Protein AF-A0A897N2K7-F1 (afdb_monomer)

Nearest PDB structures (foldseek):
  6p7x-assembly1_B  TM=1.777E-01  e=9.365E+00  Kluyveromyces lactis

Secondary structure (DSSP, 8-state):
---EEE-SSHHHHHHHHHHTGGGB-TT--TTSSEEEB-TT--HHHHHHHHHHHHHHHHHHHH----PPPPHHHHHHS-TTSTT--HHHHHHHHHHHHHHT-TTGGGG--TTS-TTHHHHHHHHHHHHHHHHHHHHHHHHHHHHHHHHHHHHHHHHHHHHHHHHTT-HHHHHHHHHHH---HHHHHHHHHTTTT--HHHHHHHHHHHHHHHHHHHHHHHHHHHHHHHHHHHTPPPPP---S-S-PPPGGGS---TT-

Solvent-accessible surface area (backbone atoms only — not comparable to full-atom values): 14636 Å² total; per-residu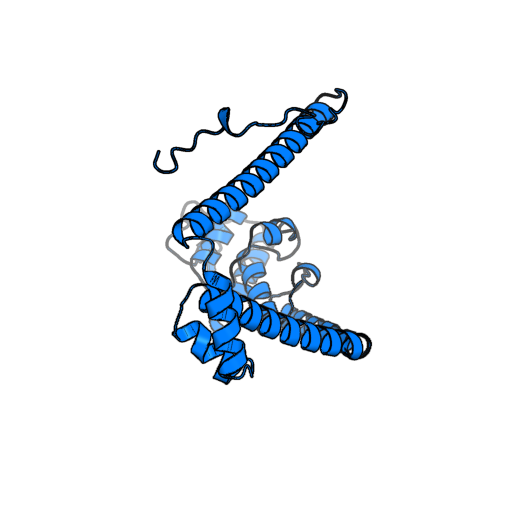e (Å²): 122,63,49,72,41,65,31,52,37,52,68,59,25,51,51,50,46,68,74,44,55,93,42,48,27,93,83,45,51,84,90,43,28,45,45,35,30,35,75,82,52,57,65,73,56,53,58,48,49,48,50,54,17,49,52,40,38,48,52,76,74,76,58,77,70,72,34,87,78,52,71,71,59,56,73,73,50,65,58,92,38,82,63,35,41,72,70,53,52,17,45,42,47,28,49,17,58,76,48,66,35,86,71,45,79,82,72,66,56,40,83,54,53,65,72,60,44,47,60,50,31,51,46,50,26,48,47,59,55,54,57,32,71,84,40,37,74,60,48,53,51,46,48,51,46,48,50,51,48,51,52,47,47,52,42,54,49,26,49,55,42,18,23,72,69,36,66,68,29,45,50,44,33,40,78,75,58,69,45,51,74,69,59,52,52,49,42,42,64,74,36,82,83,68,64,67,74,60,54,52,53,52,52,52,54,51,53,51,51,53,53,53,50,51,54,51,52,52,52,53,51,53,53,38,51,50,24,58,76,74,73,47,78,73,74,83,81,72,71,83,62,97,73,76,82,52,81,91,74,55,83,80,72,92,83,122

pLDDT: mean 72.68, std 13.87, range [39.12, 95.5]

Radius of gyration: 29.77 Å; Cα contacts (8 Å, |Δi|>4): 225; chains: 1; bounding box: 56×60×78 Å

Structure (mmCIF, N/CA/C/O backbone):
data_AF-A0A897N2K7-F1
#
_entry.id   AF-A0A897N2K7-F1
#
loop_
_atom_site.group_PDB
_atom_site.id
_atom_site.type_symbol
_atom_site.label_atom_id
_atom_site.label_alt_id
_atom_site.label_comp_id
_atom_site.label_asym_id
_atom_site.label_entity_id
_atom_site.label_seq_id
_atom_site.pdbx_PDB_ins_code
_atom_site.Cartn_x
_atom_site.Cartn_y
_atom_site.Cartn_z
_atom_site.occupancy
_atom_site.B_iso_or_equiv
_atom_site.auth_seq_id
_atom_site.auth_comp_id
_atom_site.auth_asym_id
_atom_site.auth_atom_id
_atom_site.pdbx_PDB_model_num
ATOM 1 N N . MET A 1 1 ? -14.909 3.179 43.154 1.00 67.06 1 MET A N 1
ATOM 2 C CA . MET A 1 1 ? -14.040 2.063 42.737 1.00 67.06 1 MET A CA 1
ATOM 3 C C . MET A 1 1 ? -13.734 2.323 41.280 1.00 67.06 1 MET A C 1
ATOM 5 O O . MET A 1 1 ? -14.689 2.455 40.524 1.00 67.06 1 MET A O 1
ATOM 9 N N . SER A 1 2 ? -12.465 2.474 40.910 1.00 85.31 2 SER A N 1
ATOM 10 C CA . SER A 1 2 ? -12.084 2.772 39.527 1.00 85.31 2 SER A CA 1
ATOM 11 C C . SER A 1 2 ? -12.479 1.618 38.598 1.00 85.31 2 SER A C 1
ATOM 13 O O . SER A 1 2 ? -12.136 0.472 38.906 1.00 85.31 2 SER A O 1
ATOM 15 N N . PRO A 1 3 ? -13.213 1.876 37.504 1.00 90.19 3 PRO A N 1
ATOM 16 C CA . PRO A 1 3 ? -13.561 0.840 36.544 1.00 90.19 3 PRO A CA 1
ATOM 17 C C . PRO A 1 3 ? -12.317 0.355 35.790 1.00 90.19 3 PRO A C 1
ATOM 19 O O . PRO A 1 3 ? -11.399 1.122 35.493 1.00 90.19 3 PRO A O 1
ATOM 22 N N . THR A 1 4 ? -12.286 -0.941 35.490 1.00 92.19 4 THR A N 1
ATOM 23 C CA . THR A 1 4 ? -11.153 -1.609 34.839 1.00 92.19 4 THR A CA 1
ATOM 24 C C . THR A 1 4 ? -11.634 -2.502 33.714 1.00 92.19 4 THR A C 1
ATOM 26 O O . THR A 1 4 ? -12.595 -3.247 33.901 1.00 92.19 4 THR A O 1
ATOM 29 N N . VAL A 1 5 ? -10.910 -2.503 32.599 1.00 93.19 5 VAL A N 1
ATOM 30 C CA . VAL A 1 5 ? -11.236 -3.298 31.413 1.00 93.19 5 VAL A CA 1
ATOM 31 C C . VAL A 1 5 ? -10.008 -4.097 30.974 1.00 93.19 5 VAL A C 1
ATOM 33 O O . VAL A 1 5 ? -8.929 -3.537 30.799 1.00 93.19 5 VAL A O 1
ATOM 36 N N . GLU A 1 6 ? -10.145 -5.416 30.814 1.00 90.56 6 GLU A N 1
ATOM 37 C CA . GLU A 1 6 ? -9.042 -6.321 30.447 1.00 90.56 6 GLU A CA 1
ATOM 38 C C . GLU A 1 6 ? -9.066 -6.702 28.963 1.00 90.56 6 GLU A C 1
ATOM 40 O O . GLU A 1 6 ? -9.945 -7.445 28.530 1.00 90.56 6 GLU A O 1
ATOM 45 N N . PHE A 1 7 ? -8.047 -6.292 28.215 1.00 87.06 7 PHE A N 1
ATOM 46 C CA . PHE A 1 7 ? -7.899 -6.572 26.789 1.00 87.06 7 PHE A CA 1
ATOM 47 C C . PHE A 1 7 ? -7.202 -7.917 26.528 1.00 87.06 7 PHE A C 1
ATOM 49 O O . PHE A 1 7 ? -6.517 -8.487 27.388 1.00 87.06 7 PHE A O 1
ATOM 56 N N . GLY A 1 8 ? -7.365 -8.445 25.314 1.00 78.50 8 GLY A N 1
ATOM 57 C CA . GLY A 1 8 ? -6.773 -9.720 24.896 1.00 78.50 8 GLY A CA 1
ATOM 58 C C . GLY A 1 8 ? -5.260 -9.675 24.679 1.00 78.50 8 GLY A C 1
ATOM 59 O O . GLY A 1 8 ? -4.588 -10.704 24.806 1.00 78.50 8 GLY A O 1
ATOM 60 N N . SER A 1 9 ? -4.701 -8.490 24.428 1.00 78.50 9 SER A N 1
ATOM 61 C CA . SER A 1 9 ? -3.265 -8.262 24.257 1.00 78.50 9 SER A CA 1
ATOM 62 C C . SER A 1 9 ? -2.812 -6.962 24.928 1.00 78.50 9 SER A C 1
ATOM 64 O O . SER A 1 9 ? -3.618 -6.091 25.258 1.00 78.50 9 SER A O 1
ATOM 66 N N . LYS A 1 10 ? -1.498 -6.841 25.154 1.00 84.38 10 LYS A N 1
ATOM 67 C CA . LYS A 1 10 ? -0.890 -5.612 25.677 1.00 84.38 10 LYS A CA 1
ATOM 68 C C . LYS A 1 10 ? -1.022 -4.463 24.672 1.00 84.38 10 LYS A C 1
ATOM 70 O O . LYS A 1 10 ? -1.366 -3.363 25.077 1.00 84.38 10 LYS A O 1
ATOM 75 N N . ASP A 1 11 ? -0.811 -4.743 23.391 1.00 75.81 11 ASP A N 1
ATOM 76 C CA . ASP A 1 11 ? -0.878 -3.737 22.329 1.00 75.81 11 ASP A CA 1
ATOM 77 C C . ASP A 1 11 ? -2.295 -3.164 22.185 1.00 75.81 11 ASP A C 1
ATOM 79 O O . ASP A 1 11 ? -2.454 -1.960 22.019 1.00 75.81 11 ASP A O 1
ATOM 83 N N . ALA A 1 12 ? -3.332 -3.997 22.340 1.00 72.44 12 ALA A N 1
ATOM 84 C CA . ALA A 1 12 ? -4.721 -3.535 22.364 1.00 72.44 12 ALA A CA 1
ATOM 85 C C . ALA A 1 12 ? -5.007 -2.634 23.578 1.00 72.44 12 ALA A C 1
ATOM 87 O O . ALA A 1 12 ? -5.652 -1.598 23.443 1.00 72.44 12 ALA A O 1
ATOM 88 N N . ALA A 1 13 ? -4.473 -2.983 24.753 1.00 84.12 13 ALA A N 1
ATOM 89 C CA . ALA A 1 13 ? -4.573 -2.126 25.933 1.00 84.12 13 ALA A CA 1
ATOM 90 C C . ALA A 1 13 ? -3.820 -0.796 25.751 1.00 84.12 13 ALA A C 1
ATOM 92 O O . ALA A 1 13 ? -4.298 0.246 26.189 1.00 84.12 13 ALA A O 1
ATOM 93 N N . ASP A 1 14 ? -2.653 -0.809 25.103 1.00 83.56 14 ASP A N 1
ATOM 94 C CA . ASP A 1 14 ? -1.879 0.404 24.828 1.00 83.56 14 ASP A CA 1
ATOM 95 C C . ASP A 1 14 ? -2.573 1.304 23.787 1.00 83.56 14 ASP A C 1
ATOM 97 O O . ASP A 1 14 ? -2.626 2.515 23.990 1.00 83.56 14 ASP A O 1
ATOM 101 N N . ALA A 1 15 ? -3.217 0.734 22.764 1.00 78.88 15 ALA A N 1
ATOM 102 C CA . ALA A 1 15 ? -4.055 1.483 21.824 1.00 78.88 15 ALA A CA 1
ATOM 103 C C . ALA A 1 15 ? -5.265 2.139 22.518 1.00 78.88 15 ALA A C 1
ATOM 105 O O . ALA A 1 15 ? -5.544 3.318 22.298 1.00 78.88 15 ALA A O 1
ATOM 106 N N . ALA A 1 16 ? -5.938 1.417 23.421 1.00 82.69 16 ALA A N 1
ATOM 107 C CA . ALA A 1 16 ? -7.034 1.975 24.213 1.00 82.69 16 ALA A CA 1
ATOM 108 C C . ALA A 1 16 ? -6.565 3.130 25.121 1.00 82.69 16 ALA A C 1
ATOM 110 O O . ALA A 1 16 ? -7.280 4.114 25.299 1.00 82.69 16 ALA A O 1
ATOM 111 N N . ARG A 1 17 ? -5.341 3.062 25.662 1.00 89.00 17 ARG A N 1
ATOM 112 C CA . ARG A 1 17 ? -4.749 4.170 26.435 1.00 89.00 17 ARG A CA 1
ATOM 113 C C . ARG A 1 17 ? -4.467 5.402 25.586 1.00 89.00 17 ARG A C 1
ATOM 115 O O . ARG A 1 17 ? -4.629 6.517 26.071 1.00 89.00 17 ARG A O 1
ATOM 122 N N . GLU A 1 18 ? -4.018 5.213 24.350 1.00 87.69 18 GLU A N 1
ATOM 123 C CA . GLU A 1 18 ? -3.800 6.319 23.414 1.00 87.69 18 GLU A CA 1
ATOM 124 C C . GLU A 1 18 ? -5.123 6.988 23.032 1.00 87.69 18 GLU A C 1
ATOM 126 O O . GLU A 1 18 ? -5.209 8.214 23.004 1.00 87.69 18 GLU A O 1
ATOM 131 N N . GLN A 1 19 ? -6.166 6.187 22.818 1.00 84.75 19 GLN A N 1
ATOM 132 C CA . GLN A 1 19 ? -7.495 6.661 22.444 1.00 84.75 19 GLN A CA 1
ATOM 133 C C . GLN A 1 19 ? -8.216 7.390 23.586 1.00 84.75 19 GLN A C 1
ATOM 135 O O . GLN A 1 19 ? -8.798 8.451 23.372 1.00 84.75 19 GLN A O 1
ATOM 140 N N . TRP A 1 20 ? -8.171 6.838 24.800 1.00 87.50 20 TRP A N 1
ATOM 141 C CA . TRP A 1 20 ? -8.936 7.321 25.955 1.00 87.50 20 TRP A CA 1
ATOM 142 C C . TRP A 1 20 ? -8.071 8.039 26.993 1.00 87.50 20 TRP A C 1
ATOM 144 O O . TRP A 1 20 ? -8.428 8.082 28.170 1.00 87.50 20 TRP A O 1
ATOM 154 N N . GLY A 1 21 ? -6.935 8.607 26.576 1.00 85.31 21 GLY A N 1
ATOM 155 C CA . GLY A 1 21 ? -5.910 9.158 27.470 1.00 85.31 21 GLY A CA 1
ATOM 156 C C . GLY A 1 21 ? -6.419 10.159 28.515 1.00 85.31 21 GLY A C 1
ATOM 157 O O . GLY A 1 21 ? -5.893 10.209 29.624 1.00 85.31 21 GLY A O 1
ATOM 158 N N . GLU A 1 22 ? -7.472 10.918 28.200 1.00 87.75 22 GLU A N 1
ATOM 159 C CA . GLU A 1 22 ? -8.105 11.890 29.106 1.00 87.75 22 GLU A CA 1
ATOM 160 C C . GLU A 1 22 ? -8.964 11.263 30.221 1.00 87.75 22 GLU A C 1
ATOM 162 O O . GLU A 1 22 ? -9.305 11.933 31.194 1.00 87.75 22 GLU A O 1
ATOM 167 N N . HIS A 1 23 ? -9.295 9.978 30.098 1.00 90.38 23 HIS A N 1
ATOM 168 C CA . HIS A 1 23 ? -10.146 9.229 31.024 1.00 90.38 23 HIS A CA 1
ATOM 169 C C . HIS A 1 23 ? -9.380 8.149 31.804 1.00 90.38 23 HIS A C 1
ATOM 171 O O . HIS A 1 23 ? -9.989 7.351 32.519 1.00 90.38 23 HIS A O 1
ATOM 177 N N . LEU A 1 24 ? -8.051 8.104 31.682 1.00 91.69 24 LEU A N 1
ATOM 178 C CA . LEU A 1 24 ? -7.217 7.131 32.382 1.00 91.69 24 LEU A CA 1
ATOM 179 C C . LEU A 1 24 ? -7.025 7.498 33.851 1.00 91.69 24 LEU A C 1
ATOM 181 O O . LEU A 1 24 ? -6.788 8.653 34.208 1.00 91.69 24 LEU A O 1
ATOM 185 N N . CYS A 1 25 ? -7.073 6.485 34.711 1.00 93.19 25 CYS A N 1
ATOM 186 C CA . CYS A 1 25 ? -6.716 6.647 36.109 1.00 93.19 25 CYS A CA 1
ATOM 187 C C . CYS A 1 25 ? -5.219 7.003 36.227 1.00 93.19 25 CYS A C 1
ATOM 189 O O . CYS A 1 25 ? -4.400 6.376 35.553 1.00 93.19 25 CYS A O 1
ATOM 191 N N . PRO A 1 26 ? -4.820 7.939 37.109 1.00 90.31 26 PRO A N 1
ATOM 192 C CA . PRO A 1 26 ? -3.404 8.230 37.362 1.00 90.31 26 PRO A CA 1
ATOM 193 C C . PRO A 1 26 ? -2.587 7.012 37.817 1.00 90.31 26 PRO A C 1
ATOM 195 O O . PRO A 1 26 ? -1.379 6.970 37.599 1.00 90.31 26 PRO A O 1
ATOM 198 N N . ASP A 1 27 ? -3.257 6.034 38.430 1.00 90.06 27 ASP A N 1
ATOM 199 C CA . ASP A 1 27 ? -2.665 4.784 38.908 1.00 90.06 27 ASP A CA 1
ATOM 200 C C . ASP A 1 27 ? -2.738 3.645 37.865 1.00 90.06 27 ASP A C 1
ATOM 202 O O . ASP A 1 27 ? -2.464 2.491 38.199 1.00 90.06 27 ASP A O 1
ATOM 206 N N . ASP A 1 28 ? -3.113 3.927 36.609 1.00 92.50 28 ASP A N 1
ATOM 207 C CA . ASP A 1 28 ? -3.131 2.920 35.543 1.00 92.50 28 ASP A CA 1
ATOM 208 C C . ASP A 1 28 ? -1.721 2.375 35.250 1.00 92.50 28 ASP A C 1
ATOM 210 O O . ASP A 1 28 ? -0.793 3.105 34.885 1.00 92.50 28 ASP A O 1
ATOM 214 N N . ASP A 1 29 ? -1.555 1.056 35.375 1.00 91.94 29 ASP A N 1
ATOM 215 C CA . ASP A 1 29 ? -0.285 0.389 35.100 1.00 91.94 29 ASP A CA 1
ATOM 216 C C . ASP A 1 29 ? -0.187 -0.020 33.625 1.00 91.94 29 ASP A C 1
ATOM 218 O O . ASP A 1 29 ? -0.675 -1.076 33.204 1.00 91.94 29 ASP A O 1
ATOM 222 N N . ARG A 1 30 ? 0.562 0.776 32.850 1.00 90.69 30 ARG A N 1
ATOM 223 C CA . ARG A 1 30 ? 0.867 0.514 31.431 1.00 90.69 30 ARG A CA 1
ATOM 224 C C . ARG A 1 30 ? 1.532 -0.833 31.169 1.00 90.69 30 ARG A C 1
ATOM 226 O O . ARG A 1 30 ? 1.604 -1.270 30.023 1.00 90.69 30 ARG A O 1
ATOM 233 N N . ARG A 1 31 ? 2.072 -1.517 32.181 1.00 89.31 31 ARG A N 1
ATOM 234 C CA . ARG A 1 31 ? 2.658 -2.854 32.013 1.00 89.31 31 ARG A CA 1
ATOM 235 C C . ARG A 1 31 ? 1.596 -3.930 31.815 1.00 89.31 31 ARG A C 1
ATOM 237 O O . ARG A 1 31 ? 1.926 -4.972 31.250 1.00 89.31 31 ARG A O 1
ATOM 244 N N . LEU A 1 32 ? 0.365 -3.687 32.254 1.00 91.12 32 LEU A N 1
ATOM 245 C CA . LEU A 1 32 ? -0.737 -4.638 32.204 1.00 91.12 32 LEU A CA 1
ATOM 246 C C . LEU A 1 32 ? -1.561 -4.482 30.921 1.00 91.12 32 LEU A C 1
ATOM 248 O O . LEU A 1 32 ? -1.628 -3.414 30.311 1.00 91.12 32 LEU A O 1
ATOM 252 N N . LYS A 1 33 ? -2.244 -5.568 30.551 1.00 91.50 33 LYS A N 1
ATOM 253 C CA . LYS A 1 33 ? -3.294 -5.582 29.517 1.00 91.50 33 LYS A CA 1
ATOM 254 C C . LYS A 1 33 ? -4.659 -5.104 30.040 1.00 91.50 33 LYS A C 1
ATOM 256 O O . LYS A 1 33 ? -5.654 -5.161 29.329 1.00 91.50 33 LYS A O 1
ATOM 261 N N . THR A 1 34 ? -4.707 -4.678 31.298 1.00 93.81 34 THR A N 1
ATOM 262 C CA . THR A 1 34 ? -5.887 -4.102 31.938 1.00 93.81 34 THR A CA 1
ATOM 263 C C . THR A 1 34 ? -5.730 -2.594 31.953 1.00 93.81 34 THR A C 1
ATOM 265 O O . THR A 1 34 ? -4.705 -2.107 32.428 1.00 93.81 34 THR A O 1
ATOM 268 N N . VAL A 1 35 ? -6.726 -1.881 31.439 1.00 94.50 35 VAL A N 1
ATOM 269 C CA . VAL A 1 35 ? -6.798 -0.420 31.469 1.00 94.50 35 VAL A CA 1
ATOM 270 C C . VAL A 1 35 ? -7.704 -0.003 32.618 1.00 94.50 35 VAL A C 1
ATOM 272 O O . VAL A 1 35 ? -8.818 -0.512 32.757 1.00 94.50 35 VAL A O 1
ATOM 275 N N . THR A 1 36 ? -7.209 0.903 33.451 1.00 95.50 36 THR A N 1
ATOM 276 C CA . THR A 1 36 ? -7.915 1.469 34.601 1.00 95.50 36 THR A CA 1
ATOM 277 C C . THR A 1 36 ? -8.357 2.886 34.267 1.00 95.50 36 THR A C 1
ATOM 279 O O . THR A 1 36 ? -7.534 3.740 33.936 1.00 95.50 36 THR A O 1
ATOM 282 N N . PHE A 1 37 ? -9.652 3.155 34.382 1.00 93.81 37 PHE A N 1
ATOM 283 C CA . PHE A 1 37 ? -10.242 4.460 34.091 1.00 93.81 37 PHE A CA 1
ATOM 284 C C . PHE A 1 37 ? -10.503 5.253 35.377 1.00 93.81 37 PHE A C 1
ATOM 286 O O . PHE A 1 37 ? -10.532 4.695 36.477 1.00 93.81 37 PHE A O 1
ATOM 293 N N . VAL A 1 38 ? -10.673 6.569 35.253 1.00 94.62 38 VAL A N 1
ATOM 294 C CA . VAL A 1 38 ? -11.108 7.432 36.365 1.00 94.62 38 VAL A CA 1
ATOM 295 C C . VAL A 1 38 ? -12.508 7.046 36.856 1.00 94.62 38 VAL A C 1
ATOM 297 O O . VAL A 1 38 ? -13.298 6.466 36.117 1.00 94.62 38 VAL A O 1
ATOM 300 N N . GLU A 1 39 ? -12.833 7.348 38.115 1.00 89.06 39 GLU A N 1
ATOM 301 C CA . GLU A 1 39 ? -14.131 6.970 38.703 1.00 89.06 39 GLU A CA 1
ATOM 302 C C . GLU A 1 39 ? -15.332 7.686 38.061 1.00 89.06 39 GLU A C 1
ATOM 304 O O . GLU A 1 39 ? -16.446 7.175 38.126 1.00 89.06 39 GLU A O 1
ATOM 309 N N . ASP A 1 40 ? -15.115 8.853 37.456 1.00 89.50 40 ASP A N 1
ATOM 310 C CA . ASP A 1 40 ? -16.119 9.703 36.806 1.00 89.50 40 ASP A CA 1
ATOM 311 C C . ASP A 1 40 ? -16.148 9.552 35.277 1.00 89.50 40 ASP A C 1
ATOM 313 O O . ASP A 1 40 ? -16.735 10.377 34.569 1.00 89.50 40 ASP A O 1
ATOM 317 N N . VAL A 1 41 ? -15.527 8.493 34.756 1.00 90.56 41 VAL A N 1
ATOM 318 C CA . VAL A 1 41 ? -15.554 8.177 33.329 1.00 90.56 41 VAL A CA 1
ATOM 319 C C . VAL A 1 41 ? -17.005 7.976 32.855 1.00 90.56 41 VAL A C 1
ATOM 321 O O . VAL A 1 41 ? -17.782 7.289 33.520 1.00 90.56 41 VAL A O 1
ATOM 324 N N . PRO A 1 42 ? -17.412 8.557 31.712 1.00 89.31 42 PRO A N 1
ATOM 325 C CA . PRO A 1 42 ? -18.756 8.347 31.186 1.00 89.31 42 PRO A CA 1
ATOM 326 C C . PRO A 1 42 ? -19.018 6.873 30.842 1.00 89.31 42 PRO A C 1
ATOM 328 O O . PRO A 1 42 ? -18.196 6.256 30.166 1.00 89.31 42 PRO A O 1
ATOM 331 N N . ASP A 1 43 ? -20.201 6.349 31.182 1.00 81.12 43 ASP A N 1
ATOM 332 C CA . ASP A 1 43 ? -20.579 4.942 30.933 1.00 81.12 43 ASP A CA 1
ATOM 333 C C . ASP A 1 43 ? -20.355 4.514 29.473 1.00 81.12 43 ASP A C 1
ATOM 335 O O . ASP A 1 43 ? -19.808 3.451 29.206 1.00 81.12 43 ASP A O 1
ATOM 339 N N . ARG A 1 44 ? -20.656 5.401 28.513 1.00 73.25 44 ARG A N 1
ATOM 340 C CA . ARG A 1 44 ? -20.434 5.164 27.074 1.00 73.25 44 ARG A CA 1
ATOM 341 C C . ARG A 1 44 ? -18.977 4.845 26.703 1.00 73.25 44 ARG A C 1
ATOM 343 O O . ARG A 1 44 ? -18.741 4.226 25.671 1.00 73.25 44 ARG A O 1
ATOM 350 N N . VAL A 1 45 ? -18.010 5.342 27.478 1.00 83.44 45 VAL A N 1
ATOM 351 C CA . VAL A 1 45 ? -16.572 5.103 27.266 1.00 83.44 45 VAL A CA 1
ATOM 352 C C . VAL A 1 45 ? -16.210 3.724 27.804 1.00 83.44 45 VAL A C 1
ATOM 354 O O . VAL A 1 45 ? -15.503 2.983 27.130 1.00 83.44 45 VAL A O 1
ATOM 357 N N . ILE A 1 46 ? -16.757 3.345 28.962 1.00 86.69 46 ILE A N 1
ATOM 358 C CA . ILE A 1 46 ? -16.581 2.004 29.529 1.00 86.69 46 ILE A CA 1
ATOM 359 C C . ILE A 1 46 ? -17.223 0.945 28.642 1.00 86.69 46 ILE A C 1
ATOM 361 O O . ILE A 1 46 ? -16.544 0.000 28.264 1.00 86.69 46 ILE A O 1
ATOM 365 N N . GLU A 1 47 ? -18.473 1.136 28.222 1.00 76.62 47 GLU A N 1
ATOM 366 C CA . GLU A 1 47 ? -19.161 0.215 27.310 1.00 76.62 47 GLU A CA 1
ATOM 367 C C . GLU A 1 47 ? -18.382 0.032 25.998 1.00 76.62 47 GLU A C 1
ATOM 369 O O . GLU A 1 47 ? -18.274 -1.076 25.472 1.00 76.62 47 GLU A O 1
ATOM 374 N N . ARG A 1 48 ? -17.791 1.114 25.474 1.00 74.19 48 ARG A N 1
ATOM 375 C CA . ARG A 1 48 ? -16.956 1.063 24.269 1.00 74.19 48 ARG A CA 1
ATOM 376 C C . ARG A 1 48 ? -15.655 0.296 24.508 1.00 74.19 48 ARG A C 1
ATOM 378 O O . ARG A 1 48 ? -15.327 -0.577 23.711 1.00 74.19 48 ARG A O 1
ATOM 385 N N . ALA A 1 49 ? -14.954 0.585 25.601 1.00 77.44 49 ALA A N 1
ATOM 386 C CA . ALA A 1 49 ? -13.722 -0.105 25.964 1.00 77.44 49 ALA A CA 1
ATOM 387 C C . ALA A 1 49 ? -13.964 -1.599 26.243 1.00 77.44 49 ALA A C 1
ATOM 389 O O . ALA A 1 49 ? -13.150 -2.437 25.868 1.00 77.44 49 ALA A O 1
ATOM 390 N N . GLU A 1 50 ? -15.088 -1.960 26.868 1.00 78.19 50 GLU A N 1
ATOM 391 C CA . GLU A 1 50 ? -15.472 -3.353 27.119 1.00 78.19 50 GLU A CA 1
ATOM 392 C C . GLU A 1 50 ? -15.741 -4.127 25.826 1.00 78.19 50 GLU A C 1
ATOM 394 O O . GLU A 1 50 ? -15.331 -5.286 25.720 1.00 78.19 50 GLU A O 1
ATOM 399 N N . LEU A 1 51 ? -16.374 -3.486 24.838 1.00 69.00 51 LEU A N 1
ATOM 400 C CA . LEU A 1 51 ? -16.550 -4.047 23.497 1.00 69.00 51 LEU A CA 1
ATOM 401 C C . LEU A 1 51 ? -15.197 -4.275 22.808 1.00 69.00 51 LEU A C 1
ATOM 403 O O . LEU A 1 51 ? -14.935 -5.377 22.343 1.00 69.00 51 LEU A O 1
ATOM 407 N N . GLU A 1 52 ? -14.300 -3.286 22.816 1.00 71.44 52 GLU A N 1
ATOM 408 C CA . GLU A 1 52 ? -12.944 -3.414 22.249 1.00 71.44 52 GLU A CA 1
ATOM 409 C C . GLU A 1 52 ? -12.120 -4.507 22.957 1.00 71.44 52 GLU A C 1
ATOM 411 O O . GLU A 1 52 ? -11.349 -5.259 22.350 1.00 71.44 52 GLU A O 1
ATOM 416 N N . ALA A 1 53 ? -12.300 -4.640 24.268 1.00 76.75 53 ALA A N 1
ATOM 417 C CA . ALA A 1 53 ? -11.664 -5.677 25.058 1.00 76.75 53 ALA A CA 1
ATOM 418 C C . ALA A 1 53 ? -12.223 -7.073 24.761 1.00 76.75 53 ALA A C 1
ATOM 420 O O . ALA A 1 53 ? -11.463 -8.040 24.767 1.00 76.75 53 ALA A O 1
ATOM 421 N N . ALA A 1 54 ? -13.528 -7.206 24.510 1.00 66.44 54 ALA A N 1
ATOM 422 C CA . ALA A 1 54 ? -14.124 -8.448 24.023 1.00 66.44 54 ALA A CA 1
ATOM 423 C C . ALA A 1 54 ? -13.544 -8.825 22.653 1.00 66.44 54 ALA A C 1
ATOM 425 O O . ALA A 1 54 ? -12.944 -9.893 22.541 1.00 66.44 54 ALA A O 1
ATOM 426 N N . ASP A 1 55 ? -13.568 -7.895 21.698 1.00 61.34 55 ASP A N 1
ATOM 427 C CA . ASP A 1 55 ? -13.064 -8.106 20.338 1.00 61.34 55 ASP A CA 1
ATOM 428 C C . ASP A 1 55 ? -11.580 -8.543 20.355 1.00 61.34 55 ASP A C 1
ATOM 430 O O . ASP A 1 55 ? -11.210 -9.561 19.773 1.00 61.34 55 ASP A O 1
ATOM 434 N N . SER A 1 56 ? -10.722 -7.862 21.127 1.00 66.25 56 SER A N 1
ATOM 435 C CA . SER A 1 56 ? -9.295 -8.229 21.239 1.00 66.25 56 SER A CA 1
ATOM 436 C C . SER A 1 56 ? -9.035 -9.589 21.906 1.00 66.25 56 SER A C 1
ATOM 438 O O . SER A 1 56 ? -7.981 -10.200 21.696 1.00 66.25 56 SER A O 1
ATOM 440 N N . ARG A 1 57 ? -9.952 -10.077 22.752 1.00 65.12 57 ARG A N 1
ATOM 441 C CA . ARG A 1 57 ? -9.859 -11.419 23.352 1.00 65.12 57 ARG A CA 1
ATOM 442 C C . ARG A 1 57 ? -10.255 -12.494 22.345 1.00 65.12 57 ARG A C 1
ATOM 444 O O . ARG A 1 57 ? -9.584 -13.528 22.298 1.00 65.12 57 ARG A O 1
ATOM 451 N N . ASP A 1 58 ? -11.254 -12.217 21.519 1.00 52.22 58 ASP A N 1
ATOM 452 C CA . ASP A 1 58 ? -11.715 -13.117 20.462 1.00 52.22 58 ASP A CA 1
ATOM 453 C C . ASP A 1 58 ? -10.687 -13.226 19.317 1.00 52.22 58 ASP A C 1
ATOM 455 O O . ASP A 1 58 ? -10.438 -14.324 18.811 1.00 52.22 58 ASP A O 1
ATOM 459 N N . GLU A 1 59 ? -9.949 -12.146 19.021 1.00 51.84 59 GLU A N 1
ATOM 460 C CA . GLU A 1 59 ? -8.789 -12.153 18.109 1.00 51.84 59 GLU A CA 1
ATOM 461 C C . GLU A 1 59 ? -7.708 -13.176 18.509 1.00 51.84 59 GLU A C 1
ATOM 463 O O . GLU A 1 59 ? -7.101 -13.815 17.648 1.00 51.84 59 GLU A O 1
ATOM 468 N N . ARG A 1 60 ? -7.470 -13.381 19.815 1.00 50.25 60 ARG A N 1
ATOM 469 C CA . ARG A 1 60 ? -6.494 -14.373 20.308 1.00 50.25 60 ARG A CA 1
ATOM 470 C C . ARG A 1 60 ? -7.009 -15.811 20.198 1.00 50.25 60 ARG A C 1
ATOM 472 O O . ARG A 1 60 ? -6.198 -16.738 20.199 1.00 50.25 60 ARG A O 1
ATOM 479 N N . ALA A 1 61 ? -8.326 -15.997 20.160 1.00 44.94 61 ALA A N 1
ATOM 480 C CA . ALA A 1 61 ? -8.959 -17.308 20.188 1.00 44.94 61 ALA A CA 1
ATOM 481 C C . ALA A 1 61 ? -9.208 -17.897 18.788 1.00 44.94 61 ALA A C 1
ATOM 483 O O . ALA A 1 61 ? -9.165 -19.121 18.662 1.00 44.94 61 ALA A O 1
ATOM 484 N N . SER A 1 62 ? -9.421 -17.065 17.754 1.00 41.72 62 SER A N 1
ATOM 485 C CA . SER A 1 62 ? -10.030 -17.541 16.495 1.00 41.72 62 SER A CA 1
ATOM 486 C C . SER A 1 62 ? -9.463 -16.985 15.167 1.00 41.72 62 SER A C 1
ATOM 488 O O . SER A 1 62 ? -10.063 -17.254 14.129 1.00 41.72 62 SER A O 1
ATOM 490 N N . GLY A 1 63 ? -8.350 -16.234 15.125 1.00 46.28 63 GLY A N 1
ATOM 491 C CA . GLY A 1 63 ? -7.915 -15.534 13.893 1.00 46.28 63 GLY A CA 1
ATOM 492 C C . GLY A 1 63 ? -6.571 -15.963 13.263 1.00 46.28 63 GLY A C 1
ATOM 493 O O . GLY A 1 63 ? -5.628 -16.262 14.001 1.00 46.28 63 GLY A O 1
ATOM 494 N N . PRO A 1 64 ? -6.428 -15.932 11.914 1.00 45.53 64 PRO A N 1
ATOM 495 C CA . PRO A 1 64 ? -5.121 -15.848 11.259 1.00 45.53 64 PRO A CA 1
ATOM 496 C C . PRO A 1 64 ? -4.434 -14.537 11.677 1.00 45.53 64 PRO A C 1
ATOM 498 O O . PRO A 1 64 ? -5.094 -13.534 11.940 1.00 45.53 64 PRO A O 1
ATOM 501 N N . GLY A 1 65 ? -3.108 -14.563 11.819 1.00 54.22 65 GLY A N 1
ATOM 502 C CA . GLY A 1 65 ? -2.339 -13.452 12.386 1.00 54.22 65 GLY A CA 1
ATOM 503 C C . GLY A 1 65 ? -2.602 -12.111 11.689 1.00 54.22 65 GLY A C 1
ATOM 504 O O . GLY A 1 65 ? -2.729 -12.054 10.472 1.00 54.22 65 GLY A O 1
ATOM 505 N N . GLN A 1 66 ? -2.662 -11.043 12.485 1.00 60.78 66 GLN A N 1
ATOM 506 C CA . GLN A 1 66 ? -2.770 -9.643 12.057 1.00 60.78 66 GLN A CA 1
ATOM 507 C C . GLN A 1 66 ? -1.915 -9.351 10.805 1.00 60.78 66 GLN A C 1
ATOM 509 O O . GLN A 1 66 ? -0.697 -9.545 10.843 1.00 60.78 66 GLN A O 1
ATOM 514 N N . ALA A 1 67 ? -2.525 -8.854 9.724 1.00 68.44 67 ALA A N 1
ATOM 515 C CA . ALA A 1 67 ? -1.813 -8.468 8.503 1.00 68.44 67 ALA A CA 1
ATOM 516 C C . ALA A 1 67 ? -1.430 -6.982 8.550 1.00 68.44 67 ALA A C 1
ATOM 518 O O . ALA A 1 67 ? -2.255 -6.138 8.891 1.00 68.44 67 ALA A O 1
ATOM 519 N N . GLU A 1 68 ? -0.187 -6.626 8.211 1.00 72.12 68 GLU A N 1
ATOM 520 C CA . GLU A 1 68 ? 0.256 -5.226 8.258 1.00 72.12 68 GLU A CA 1
ATOM 521 C C . GLU A 1 68 ? -0.484 -4.337 7.247 1.00 72.12 68 GLU A C 1
ATOM 523 O O . GLU A 1 68 ? -0.692 -4.721 6.097 1.00 72.12 68 GLU A O 1
ATOM 528 N N . LEU A 1 69 ? -0.835 -3.115 7.662 1.00 75.81 69 LEU A N 1
ATOM 529 C CA . LEU A 1 69 ? -1.398 -2.088 6.78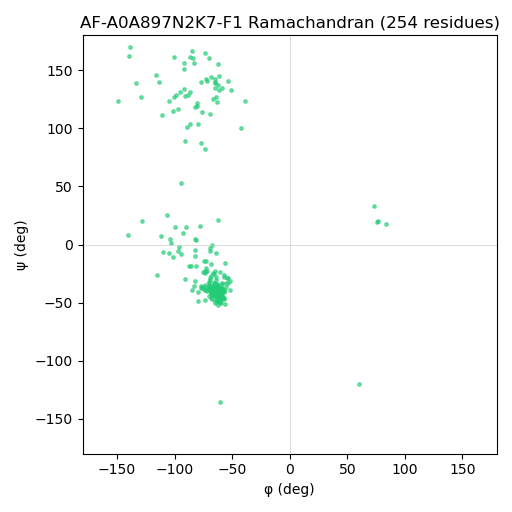0 1.00 75.81 69 LEU A CA 1
ATOM 530 C C . LEU A 1 69 ? -0.279 -1.288 6.113 1.00 75.81 69 LEU A C 1
ATOM 532 O O . LEU A 1 69 ? 0.604 -0.763 6.798 1.00 75.81 69 LEU A O 1
ATOM 536 N N . THR A 1 70 ? -0.378 -1.131 4.800 1.00 77.69 70 THR A N 1
ATOM 537 C CA . THR A 1 70 ? 0.381 -0.142 4.029 1.00 77.69 70 THR A CA 1
ATOM 538 C C . THR A 1 70 ? -0.112 1.272 4.337 1.00 77.69 70 THR A C 1
ATOM 540 O O . THR A 1 70 ? -1.228 1.463 4.821 1.00 77.69 70 THR A O 1
ATOM 543 N N . ASP A 1 71 ? 0.705 2.282 4.043 1.00 69.69 71 ASP A N 1
ATOM 544 C CA . ASP A 1 71 ? 0.324 3.678 4.293 1.00 69.69 71 ASP A CA 1
ATOM 545 C C . ASP A 1 71 ? -0.858 4.118 3.414 1.00 69.69 71 ASP A C 1
ATOM 547 O O . ASP A 1 71 ? -1.790 4.743 3.908 1.00 69.69 71 ASP A O 1
ATOM 551 N N . HIS A 1 72 ? -0.911 3.657 2.161 1.00 74.44 72 HIS A N 1
ATOM 552 C CA . HIS A 1 72 ? -2.048 3.896 1.267 1.00 74.44 72 HIS A CA 1
ATOM 553 C C . HIS A 1 72 ? -3.370 3.291 1.785 1.00 74.44 72 HIS A C 1
ATOM 555 O O . HIS A 1 72 ? -4.433 3.885 1.620 1.00 74.44 72 HIS A O 1
ATOM 561 N N . GLU A 1 73 ? -3.336 2.118 2.427 1.00 81.12 73 GLU A N 1
ATOM 562 C CA . GLU A 1 73 ? -4.537 1.527 3.041 1.00 81.12 73 GLU A CA 1
ATOM 563 C C . GLU A 1 73 ? -4.992 2.311 4.275 1.00 81.12 73 GLU A C 1
ATOM 565 O O . GLU A 1 73 ? -6.193 2.451 4.490 1.00 81.12 73 GLU A O 1
ATOM 570 N N . LYS A 1 74 ? -4.059 2.855 5.067 1.00 79.94 74 LYS A N 1
ATOM 571 C CA . LYS A 1 74 ? -4.406 3.715 6.209 1.00 79.94 74 LYS A CA 1
ATOM 572 C C . LYS A 1 74 ? -5.099 4.994 5.745 1.00 79.94 74 LYS A C 1
ATOM 574 O O . LYS A 1 74 ? -6.077 5.390 6.365 1.00 79.94 74 LYS A O 1
ATOM 579 N N . ASP A 1 75 ? -4.639 5.592 4.648 1.00 82.12 75 ASP A N 1
ATOM 580 C CA . ASP A 1 75 ? -5.218 6.827 4.105 1.00 82.12 75 ASP A CA 1
ATOM 581 C C . ASP A 1 75 ? -6.629 6.628 3.526 1.00 82.12 75 ASP A C 1
ATOM 583 O O . ASP A 1 75 ? -7.437 7.557 3.509 1.00 82.12 75 ASP A O 1
ATOM 587 N N . ARG A 1 76 ? -6.952 5.414 3.058 1.00 81.69 76 ARG A N 1
ATOM 588 C CA . ARG A 1 76 ? -8.286 5.070 2.532 1.00 81.69 76 ARG A CA 1
ATOM 589 C C . ARG A 1 76 ? -9.308 4.735 3.619 1.00 81.69 76 ARG A C 1
ATOM 591 O O . ARG A 1 76 ? -10.506 4.764 3.339 1.00 81.69 76 ARG A O 1
ATOM 598 N N . LEU A 1 77 ? -8.862 4.411 4.831 1.00 82.50 77 LEU A N 1
ATOM 599 C CA . LEU A 1 77 ? -9.728 4.019 5.939 1.00 82.50 77 LEU A CA 1
ATOM 600 C C . LEU A 1 77 ? -10.046 5.209 6.843 1.00 82.50 77 LEU A C 1
ATOM 602 O O . LEU A 1 77 ? -9.170 5.930 7.311 1.00 82.50 77 LEU A O 1
ATOM 606 N N . ASP A 1 78 ? -11.329 5.382 7.148 1.00 81.25 78 ASP A N 1
ATOM 607 C CA . ASP A 1 78 ? -11.779 6.421 8.069 1.00 81.25 78 ASP A CA 1
ATOM 608 C C . ASP A 1 78 ? -11.827 5.892 9.511 1.00 81.25 78 ASP A C 1
ATOM 610 O O . ASP A 1 78 ? -12.858 5.410 9.986 1.00 81.25 78 ASP A O 1
ATOM 614 N N . PHE A 1 79 ? -10.705 6.013 10.226 1.00 78.94 79 PHE A N 1
ATOM 615 C CA . PHE A 1 79 ? -10.582 5.627 11.640 1.00 78.94 79 PHE A CA 1
ATOM 616 C C . PHE A 1 79 ? -11.370 6.523 12.608 1.00 78.94 79 PHE A C 1
ATOM 618 O O . PHE A 1 79 ? -11.424 6.251 13.804 1.00 78.94 79 PHE A O 1
ATOM 625 N N . SER A 1 80 ? -11.991 7.606 12.128 1.00 70.94 80 SER A N 1
ATOM 626 C CA . SER A 1 80 ? -12.826 8.461 12.980 1.00 70.94 80 SER A CA 1
ATOM 627 C C . SER A 1 80 ? -14.246 7.914 13.172 1.00 70.94 80 SER A C 1
ATOM 629 O O . SER A 1 80 ? -15.033 8.476 13.940 1.00 70.94 80 SER A O 1
ATOM 631 N N . LYS A 1 81 ? -14.597 6.817 12.486 1.00 65.44 81 LYS A N 1
ATOM 632 C CA . LYS A 1 81 ? -15.953 6.264 12.448 1.00 65.44 81 LYS A CA 1
ATOM 633 C C . LYS A 1 81 ? -16.062 4.903 13.128 1.00 65.44 81 LYS A C 1
ATOM 635 O O . LYS A 1 81 ? -15.254 4.005 12.927 1.00 65.44 81 LYS A O 1
ATOM 640 N N . GLY A 1 82 ? -17.167 4.722 13.851 1.00 69.94 82 GLY A N 1
ATOM 641 C CA . GLY A 1 82 ? -17.633 3.409 14.298 1.00 69.94 82 GLY A CA 1
ATOM 642 C C . GLY A 1 82 ? -16.640 2.669 15.198 1.00 69.94 82 GLY A C 1
ATOM 643 O O . GLY A 1 82 ? -16.350 3.126 16.302 1.00 69.94 82 GLY A O 1
ATOM 644 N N . ARG A 1 83 ? -16.220 1.487 14.747 1.00 64.50 83 ARG A N 1
ATOM 645 C CA . ARG A 1 83 ? -15.276 0.547 15.364 1.00 64.50 83 ARG A CA 1
ATOM 646 C C . ARG A 1 83 ? -13.894 0.592 14.700 1.00 64.50 83 ARG A C 1
ATOM 648 O O . ARG A 1 83 ? -13.020 -0.180 15.083 1.00 64.50 83 ARG A O 1
ATOM 655 N N . ALA A 1 84 ? -13.692 1.461 13.706 1.00 69.69 84 ALA A N 1
ATOM 656 C CA . ALA A 1 84 ? -12.462 1.476 12.932 1.00 69.69 84 ALA A CA 1
ATOM 657 C C . ALA A 1 84 ? -11.275 1.955 13.775 1.00 69.69 84 ALA A C 1
ATOM 659 O O . ALA A 1 84 ? -11.167 3.125 14.130 1.00 69.69 84 ALA A O 1
ATOM 660 N N . ASN A 1 85 ? -10.348 1.041 14.048 1.00 69.62 85 ASN A N 1
ATOM 661 C CA . ASN A 1 85 ? -9.028 1.318 14.605 1.00 69.62 85 ASN A CA 1
ATOM 662 C C . ASN A 1 85 ? -7.974 0.443 13.898 1.00 69.62 85 ASN A C 1
ATOM 664 O O . ASN A 1 85 ? -8.307 -0.438 13.102 1.00 69.62 85 ASN A O 1
ATOM 668 N N . VAL A 1 86 ? -6.687 0.712 14.138 1.00 74.81 86 VAL A N 1
ATOM 669 C CA . VAL A 1 86 ? -5.590 0.042 13.416 1.00 74.81 86 VAL A CA 1
ATOM 670 C C . VAL A 1 86 ? -5.572 -1.481 13.640 1.00 74.81 86 VAL A C 1
ATOM 672 O O . VAL A 1 86 ? -5.489 -2.197 12.643 1.00 74.81 86 VAL A O 1
ATOM 675 N N . PRO A 1 87 ? -5.665 -2.011 14.877 1.00 68.25 87 PRO A N 1
ATOM 676 C CA . PRO A 1 87 ? -5.766 -3.457 15.100 1.00 68.25 87 PRO A CA 1
ATOM 677 C C . PRO A 1 87 ? -6.959 -4.103 14.387 1.00 68.25 87 PRO A C 1
ATOM 679 O O . PRO A 1 87 ? -6.789 -5.089 13.681 1.00 68.25 87 PRO A O 1
ATOM 682 N N . TRP A 1 88 ? -8.140 -3.493 14.473 1.00 75.81 88 TRP A N 1
ATOM 683 C CA . TRP A 1 88 ? -9.345 -3.975 13.799 1.00 75.81 88 TRP A CA 1
ATOM 684 C C . TRP A 1 88 ? -9.168 -4.060 12.275 1.00 75.81 88 TRP A C 1
ATOM 686 O O . TRP A 1 88 ? -9.493 -5.072 11.655 1.00 75.81 88 TRP A O 1
ATOM 696 N N . ALA A 1 89 ? -8.576 -3.032 11.664 1.00 80.25 89 ALA A N 1
ATOM 697 C CA . ALA A 1 89 ? -8.330 -3.002 10.225 1.00 80.25 89 ALA A CA 1
ATOM 698 C C . ALA A 1 89 ? -7.309 -4.068 9.784 1.00 80.25 89 ALA A C 1
ATOM 700 O O . ALA A 1 89 ? -7.455 -4.664 8.719 1.00 80.25 89 ALA A O 1
ATOM 701 N N . ARG A 1 90 ? -6.296 -4.349 10.612 1.00 79.62 90 ARG A N 1
ATOM 702 C CA . ARG A 1 90 ? -5.319 -5.425 10.375 1.00 79.62 90 ARG A CA 1
ATOM 703 C C . ARG A 1 90 ? -5.956 -6.819 10.465 1.00 79.62 90 ARG A C 1
ATOM 705 O O . ARG A 1 90 ? -5.612 -7.688 9.660 1.00 79.62 90 ARG A O 1
ATOM 712 N N . SER A 1 91 ? -6.913 -7.014 11.375 1.00 73.62 91 SER A N 1
ATOM 713 C CA . SER A 1 91 ? -7.715 -8.241 11.481 1.00 73.62 91 SER A CA 1
ATOM 714 C C . SER A 1 91 ? -8.569 -8.464 10.230 1.00 73.62 91 SER A C 1
ATOM 716 O O . SER A 1 91 ? -8.584 -9.560 9.671 1.00 73.62 91 SER A O 1
ATOM 718 N N . ILE A 1 92 ? -9.235 -7.414 9.739 1.00 82.06 92 ILE A N 1
ATOM 719 C CA . ILE A 1 92 ? -10.049 -7.489 8.517 1.00 82.06 92 ILE A CA 1
ATOM 720 C C . ILE A 1 92 ? -9.178 -7.753 7.291 1.00 82.06 92 ILE A C 1
ATOM 722 O O . ILE A 1 92 ? -9.530 -8.589 6.461 1.00 82.06 92 ILE A O 1
ATOM 726 N N . LYS A 1 93 ? -8.012 -7.108 7.193 1.00 88.19 93 LYS A N 1
ATOM 727 C CA . LYS A 1 93 ? -7.063 -7.371 6.110 1.00 88.19 93 LYS A CA 1
ATOM 728 C C . LYS A 1 93 ? -6.617 -8.834 6.081 1.00 88.19 93 LYS A C 1
ATOM 730 O O . LYS A 1 93 ? -6.538 -9.417 5.005 1.00 88.19 93 LYS A O 1
ATOM 735 N N . ALA A 1 94 ? -6.358 -9.442 7.240 1.00 77.62 94 ALA A N 1
ATOM 736 C CA . ALA A 1 94 ? -5.998 -10.858 7.313 1.00 77.62 94 ALA A CA 1
ATOM 737 C C . ALA A 1 94 ? -7.133 -11.767 6.803 1.00 77.62 94 ALA A C 1
ATOM 739 O O . ALA A 1 94 ? -6.877 -12.702 6.048 1.00 77.62 94 ALA A O 1
ATOM 740 N N . ILE A 1 95 ? -8.388 -11.456 7.149 1.00 79.75 95 ILE A N 1
ATOM 741 C CA . ILE A 1 95 ? -9.580 -12.161 6.640 1.00 79.75 95 ILE A CA 1
ATOM 742 C C . ILE A 1 95 ? -9.710 -12.003 5.123 1.00 79.75 95 ILE A C 1
ATOM 744 O O . ILE A 1 95 ? -9.976 -12.975 4.417 1.00 79.75 95 ILE A O 1
ATOM 748 N N . ALA A 1 96 ? -9.511 -10.789 4.616 1.00 81.00 96 ALA A N 1
ATOM 749 C CA . ALA A 1 96 ? -9.588 -10.505 3.192 1.00 81.00 96 ALA A CA 1
ATOM 750 C C . ALA A 1 96 ? -8.503 -11.247 2.397 1.00 81.00 96 ALA A C 1
ATOM 752 O O . ALA A 1 96 ? -8.801 -11.819 1.352 1.00 81.00 96 ALA A O 1
ATOM 753 N N . GLN A 1 97 ? -7.273 -11.306 2.921 1.00 79.81 97 GLN A N 1
ATOM 754 C CA . GLN A 1 97 ? -6.175 -12.073 2.324 1.00 79.81 97 GLN A CA 1
ATOM 755 C C . GLN A 1 97 ? -6.468 -13.576 2.292 1.00 79.81 97 GLN A C 1
ATOM 757 O O . GLN A 1 97 ? -6.237 -14.210 1.266 1.00 79.81 97 GLN A O 1
ATOM 762 N N . ASP A 1 98 ? -7.005 -14.138 3.379 1.00 75.25 98 ASP A N 1
ATOM 763 C CA . ASP A 1 98 ? -7.410 -15.551 3.439 1.00 75.25 98 ASP A CA 1
ATOM 764 C C . ASP A 1 98 ? -8.558 -15.860 2.460 1.00 75.25 98 ASP A C 1
ATOM 766 O O . ASP A 1 98 ? -8.592 -16.915 1.829 1.00 75.25 98 ASP A O 1
ATOM 770 N N . SER A 1 99 ? -9.456 -14.889 2.262 1.00 76.25 99 SER A N 1
ATOM 771 C CA . SER A 1 99 ? -10.590 -14.979 1.332 1.00 76.25 99 SER A CA 1
ATOM 772 C C . SER A 1 99 ? -10.224 -14.663 -0.128 1.00 76.25 99 SER A C 1
ATOM 774 O O . SER A 1 99 ? -11.040 -14.894 -1.021 1.00 76.25 99 SER A O 1
ATOM 776 N N . GLY A 1 100 ? -9.014 -14.155 -0.389 1.00 79.00 100 GLY A N 1
ATOM 777 C CA . GLY A 1 100 ? -8.534 -13.786 -1.725 1.00 79.00 100 GLY A CA 1
ATOM 778 C C . GLY A 1 100 ? -9.153 -12.509 -2.308 1.00 79.00 100 GLY A C 1
ATOM 779 O O . GLY A 1 100 ? -9.349 -12.444 -3.518 1.00 79.00 100 GLY A O 1
ATOM 780 N N . VAL A 1 101 ? -9.488 -11.524 -1.468 1.00 81.69 101 VAL A N 1
ATOM 781 C CA . VAL A 1 101 ? -10.062 -10.229 -1.880 1.00 81.69 101 VAL A CA 1
ATOM 782 C C . VAL A 1 101 ? -8.959 -9.169 -1.979 1.00 81.69 101 VAL A C 1
ATOM 784 O O . VAL A 1 101 ? -8.351 -8.814 -0.967 1.00 81.69 101 VAL A O 1
ATOM 787 N N . ASP A 1 102 ? -8.722 -8.636 -3.182 1.00 75.56 102 ASP A N 1
ATOM 788 C CA . ASP A 1 102 ? -7.621 -7.696 -3.447 1.00 75.56 102 ASP A CA 1
ATOM 789 C C . ASP A 1 102 ? -7.928 -6.244 -2.998 1.00 75.56 102 ASP A C 1
ATOM 791 O O . ASP A 1 102 ? -7.126 -5.647 -2.276 1.00 75.56 102 ASP A O 1
ATOM 795 N N . ASP A 1 103 ? -9.090 -5.659 -3.349 1.00 85.12 103 ASP A N 1
ATOM 796 C CA . ASP A 1 103 ? -9.504 -4.301 -2.904 1.00 85.12 103 ASP A CA 1
ATOM 797 C C . ASP A 1 103 ? -10.383 -4.339 -1.645 1.00 85.12 103 ASP A C 1
ATOM 799 O O . ASP A 1 103 ? -11.474 -3.772 -1.576 1.00 85.12 103 ASP A O 1
ATOM 803 N N . TRP A 1 104 ? -9.896 -5.009 -0.605 1.00 88.12 104 TRP A N 1
ATOM 804 C CA . TRP A 1 104 ? -10.644 -5.217 0.636 1.00 88.12 104 TRP A CA 1
ATOM 805 C C . TRP A 1 104 ? -11.139 -3.919 1.293 1.00 88.12 104 TRP A C 1
ATOM 807 O O . TRP A 1 104 ? -12.226 -3.901 1.864 1.00 88.12 104 TRP A O 1
ATOM 817 N N . THR A 1 105 ? -10.387 -2.814 1.179 1.00 91.12 105 THR A N 1
ATOM 818 C CA . THR A 1 105 ? -10.764 -1.516 1.772 1.00 91.12 105 THR A CA 1
ATOM 819 C C . THR A 1 105 ? -12.089 -0.962 1.245 1.00 91.12 105 THR A C 1
ATOM 821 O O . THR A 1 105 ? -12.737 -0.189 1.946 1.00 91.12 105 THR A O 1
ATOM 824 N N . ALA A 1 106 ? -12.522 -1.366 0.045 1.00 86.94 106 ALA A N 1
ATOM 825 C CA . ALA A 1 106 ? -13.814 -0.975 -0.516 1.00 86.94 106 ALA A CA 1
ATOM 826 C C . ALA A 1 106 ? -15.007 -1.663 0.175 1.00 86.94 106 ALA A C 1
ATOM 828 O O . ALA A 1 106 ? -16.129 -1.163 0.106 1.00 86.94 106 ALA A O 1
ATOM 829 N N . HIS A 1 107 ? -14.758 -2.781 0.859 1.00 84.50 107 HIS A N 1
ATOM 830 C CA . HIS A 1 107 ? -15.767 -3.613 1.517 1.00 84.50 107 HIS A CA 1
ATOM 831 C C . HIS A 1 107 ? -15.793 -3.430 3.041 1.00 84.50 107 HIS A C 1
ATOM 833 O O . HIS A 1 107 ? -16.514 -4.137 3.741 1.00 84.50 107 HIS A O 1
ATOM 839 N N . VAL A 1 108 ? -14.997 -2.499 3.569 1.00 85.19 108 VAL A N 1
ATOM 840 C CA . VAL A 1 108 ? -14.905 -2.244 5.007 1.00 85.19 108 VAL A CA 1
ATOM 841 C C . VAL A 1 108 ? -16.070 -1.376 5.468 1.00 85.19 108 VAL A C 1
ATOM 843 O O . VAL A 1 108 ? -16.210 -0.230 5.037 1.00 85.19 108 VAL A O 1
ATOM 846 N N . ASP A 1 109 ? -16.856 -1.890 6.413 1.00 83.81 109 ASP A N 1
ATOM 847 C CA . ASP A 1 109 ? -17.890 -1.129 7.107 1.00 83.81 109 ASP A CA 1
ATOM 848 C C . ASP A 1 109 ? -17.479 -0.918 8.574 1.00 83.81 109 ASP A C 1
ATOM 850 O O . ASP A 1 109 ? -17.485 -1.861 9.368 1.00 83.81 109 ASP A O 1
ATOM 854 N N . PRO A 1 110 ? -17.164 0.321 8.995 1.00 75.62 110 PRO A N 1
ATOM 855 C CA . PRO A 1 110 ? -16.735 0.603 10.361 1.00 75.62 110 PRO A CA 1
ATOM 856 C C . PRO A 1 110 ? -17.807 0.312 11.423 1.00 75.62 110 PRO A C 1
ATOM 858 O O . PRO A 1 110 ? -17.524 0.424 12.612 1.00 75.62 110 PRO A O 1
ATOM 861 N N . THR A 1 111 ? -19.046 -0.011 11.059 1.00 77.19 111 THR A N 1
ATOM 862 C CA . THR A 1 111 ? -20.094 -0.397 12.014 1.00 77.19 111 THR A CA 1
ATOM 863 C C . THR A 1 111 ? -20.078 -1.886 12.365 1.00 77.19 111 THR A C 1
ATOM 865 O O . THR A 1 111 ? -20.598 -2.252 13.423 1.00 77.19 111 THR A O 1
ATOM 868 N N . LEU A 1 112 ? -19.428 -2.714 11.542 1.00 74.56 112 LEU A N 1
ATOM 869 C CA . LEU A 1 112 ? -19.371 -4.166 11.691 1.00 74.56 112 LEU A CA 1
ATOM 870 C C . LEU A 1 112 ? -18.152 -4.624 12.511 1.00 74.56 112 LEU A C 1
ATOM 872 O O . LEU A 1 112 ? -17.089 -3.995 12.541 1.00 74.56 112 LEU A O 1
ATOM 876 N N . THR A 1 113 ? -18.308 -5.752 13.193 1.00 72.19 113 THR A N 1
ATOM 877 C CA . THR A 1 113 ? -17.239 -6.474 13.895 1.00 72.19 113 THR A CA 1
ATOM 878 C C . THR A 1 113 ? -16.317 -7.199 12.912 1.00 72.19 113 THR A C 1
ATOM 880 O O . THR A 1 113 ? -16.651 -7.391 11.743 1.00 72.19 113 THR A O 1
ATOM 883 N N . VAL A 1 114 ? -15.140 -7.622 13.377 1.00 69.12 114 VAL A N 1
ATOM 884 C CA . VAL A 1 114 ? -14.198 -8.433 12.580 1.00 69.12 114 VAL A CA 1
ATOM 885 C C . VAL A 1 114 ? -14.860 -9.725 12.086 1.00 69.12 114 VAL A C 1
ATOM 887 O O . VAL A 1 114 ? -14.681 -10.116 10.935 1.00 69.12 114 VAL A O 1
ATOM 890 N N . ASP A 1 115 ? -15.658 -10.367 12.938 1.00 68.62 115 ASP A N 1
ATOM 891 C CA . ASP A 1 115 ? -16.347 -11.613 12.608 1.00 68.62 115 ASP A CA 1
ATOM 892 C C . ASP A 1 115 ? -17.435 -11.405 11.547 1.00 68.62 115 ASP A C 1
ATOM 894 O O . ASP A 1 115 ? -17.522 -12.193 10.608 1.00 68.62 115 ASP A O 1
ATOM 898 N N . GLU A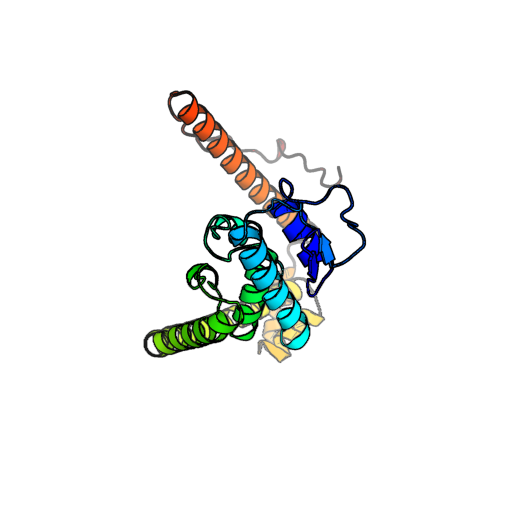 1 116 ? -18.199 -10.313 11.636 1.00 68.19 116 GLU A N 1
ATOM 899 C CA . GLU A 1 116 ? -19.179 -9.930 10.608 1.00 68.19 116 GLU A CA 1
ATOM 900 C C . GLU A 1 116 ? -18.502 -9.614 9.265 1.00 68.19 116 GLU A C 1
ATOM 902 O O . GLU A 1 116 ? -19.058 -9.905 8.206 1.00 68.19 116 GLU A O 1
ATOM 907 N N . HIS A 1 117 ? -17.260 -9.114 9.279 1.00 79.75 117 HIS A N 1
ATOM 908 C CA . HIS A 1 117 ? -16.486 -8.940 8.050 1.00 79.75 117 HIS A CA 1
ATOM 909 C C . HIS A 1 117 ? -16.065 -10.260 7.396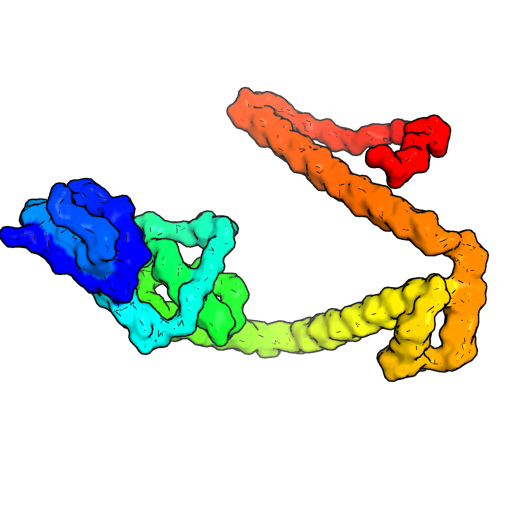 1.00 79.75 117 HIS A C 1
ATOM 911 O O . HIS A 1 117 ? -15.736 -10.232 6.214 1.00 79.75 117 HIS A O 1
ATOM 917 N N . ARG A 1 118 ? -16.104 -11.419 8.076 1.00 77.88 118 ARG A N 1
ATOM 918 C CA . ARG A 1 118 ? -15.868 -12.704 7.386 1.00 77.88 118 ARG A CA 1
ATOM 919 C C . ARG A 1 118 ? -16.930 -12.962 6.331 1.00 77.88 118 ARG A C 1
ATOM 921 O O . ARG A 1 118 ? -16.587 -13.272 5.199 1.00 77.88 118 ARG A O 1
ATOM 928 N N . GLU A 1 119 ? -18.200 -12.765 6.671 1.00 75.38 119 GLU A N 1
ATOM 929 C CA . GLU A 1 119 ? -19.297 -12.953 5.718 1.00 75.38 119 GLU A CA 1
ATOM 930 C C . GLU A 1 119 ? -19.236 -11.922 4.584 1.00 75.38 119 GLU A C 1
ATOM 932 O O . GLU A 1 119 ? -19.435 -12.276 3.423 1.00 75.38 119 GLU A O 1
ATOM 937 N N . VAL A 1 120 ? -18.879 -10.670 4.900 1.00 82.75 120 VAL A N 1
ATOM 938 C CA . VAL A 1 120 ? -18.690 -9.610 3.896 1.00 82.75 120 VAL A CA 1
ATOM 939 C C . VAL A 1 120 ? -17.546 -9.945 2.937 1.00 82.75 120 VAL A C 1
ATOM 941 O O . VAL A 1 120 ? -17.713 -9.809 1.729 1.00 82.75 120 VAL A O 1
ATOM 944 N N . MET A 1 121 ? -16.402 -10.412 3.444 1.00 85.44 121 MET A N 1
ATOM 945 C CA . MET A 1 121 ? -15.236 -10.750 2.620 1.00 85.44 121 MET A CA 1
ATOM 946 C C . MET A 1 121 ? -15.443 -12.050 1.839 1.00 85.44 121 MET A C 1
ATOM 948 O O . MET A 1 121 ? -15.035 -12.132 0.685 1.00 85.44 121 MET A O 1
ATOM 952 N N . GLU A 1 122 ? -16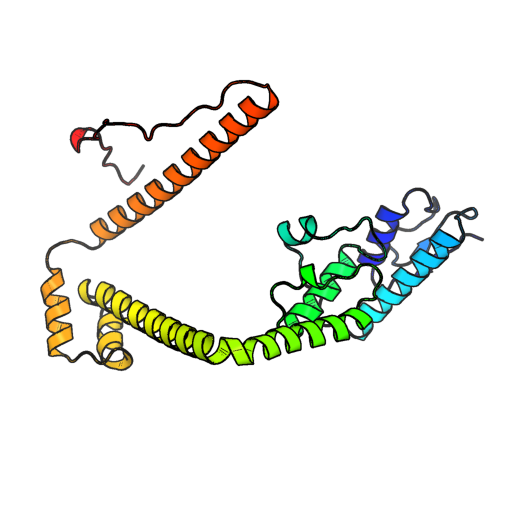.145 -13.040 2.396 1.00 81.88 122 GLU A N 1
ATOM 953 C CA . GLU A 1 122 ? -16.573 -14.224 1.645 1.00 81.88 122 GLU A CA 1
ATOM 954 C C . GLU A 1 122 ? -17.542 -13.861 0.515 1.00 81.88 122 GLU A C 1
ATOM 956 O O . GLU A 1 122 ? -17.468 -14.431 -0.577 1.00 81.88 122 GLU A O 1
ATOM 961 N N . GLN A 1 123 ? -18.466 -12.929 0.762 1.00 79.44 123 GLN A N 1
ATOM 962 C CA . GLN A 1 123 ? -19.384 -12.443 -0.259 1.00 79.44 123 GLN A CA 1
ATOM 963 C C . GLN A 1 123 ? -18.645 -11.637 -1.328 1.00 79.44 123 GLN A C 1
ATOM 965 O O . GLN A 1 123 ? -18.847 -11.913 -2.506 1.00 79.44 123 GLN A O 1
ATOM 970 N N . ALA A 1 124 ? -17.758 -10.718 -0.941 1.00 79.06 124 ALA A N 1
ATOM 971 C CA . ALA A 1 124 ? -16.920 -9.954 -1.861 1.00 79.06 124 ALA A CA 1
ATOM 972 C C . ALA A 1 124 ? -16.065 -10.884 -2.726 1.00 79.06 124 ALA A C 1
ATOM 974 O O . ALA A 1 124 ? -16.071 -10.761 -3.946 1.00 79.06 124 ALA A O 1
ATOM 975 N N . ALA A 1 125 ? -15.450 -11.904 -2.117 1.00 77.44 125 ALA A N 1
ATOM 976 C CA . ALA A 1 125 ? -14.734 -12.935 -2.848 1.00 77.44 125 ALA A CA 1
ATOM 977 C C . ALA A 1 125 ? -15.654 -13.597 -3.877 1.00 77.44 125 ALA A C 1
ATOM 979 O O . ALA A 1 125 ? -15.295 -13.644 -5.045 1.00 77.44 125 ALA A O 1
ATOM 980 N N . ARG A 1 126 ? -16.854 -14.060 -3.487 1.00 76.62 126 ARG A N 1
ATOM 981 C CA . ARG A 1 126 ? -17.841 -14.687 -4.394 1.00 76.62 126 ARG A CA 1
ATOM 982 C C . ARG A 1 126 ? -18.364 -13.751 -5.477 1.00 76.62 126 ARG A C 1
ATOM 984 O O . ARG A 1 126 ? -18.660 -14.238 -6.560 1.00 76.62 126 ARG A O 1
ATOM 991 N N . GLU A 1 127 ? -18.507 -12.461 -5.211 1.00 67.06 127 GLU A N 1
ATOM 992 C CA . GLU A 1 127 ? -18.928 -11.453 -6.188 1.00 67.06 127 GLU A CA 1
ATOM 993 C C . GLU A 1 127 ? -17.809 -11.152 -7.184 1.00 67.06 127 GLU A C 1
ATOM 995 O O . GLU A 1 127 ? -18.077 -11.126 -8.385 1.00 67.06 127 GLU A O 1
ATOM 1000 N N . ASP A 1 128 ? -16.559 -11.089 -6.724 1.00 58.25 128 ASP A N 1
ATOM 1001 C CA . ASP A 1 128 ? -15.379 -11.117 -7.587 1.00 58.25 128 ASP A CA 1
ATOM 1002 C C . ASP A 1 128 ? -15.349 -12.422 -8.399 1.00 58.25 128 ASP A C 1
ATOM 1004 O O . ASP A 1 128 ? -15.063 -12.401 -9.593 1.00 58.25 128 ASP A O 1
ATOM 1008 N N . GLN A 1 129 ? -15.753 -13.566 -7.822 1.00 53.47 129 GLN A N 1
ATOM 1009 C CA . GLN A 1 129 ? -15.896 -14.831 -8.562 1.00 53.47 129 GLN A CA 1
ATOM 1010 C C . GLN A 1 129 ? -17.120 -14.891 -9.493 1.00 53.47 129 GLN A C 1
ATOM 1012 O O . GLN A 1 129 ? -17.114 -15.654 -10.455 1.00 53.47 129 GLN A O 1
ATOM 1017 N N . GLY A 1 130 ? -18.169 -14.120 -9.222 1.00 47.44 130 GLY A N 1
ATOM 1018 C CA . GLY A 1 130 ? -19.415 -14.083 -9.986 1.00 47.44 130 GLY A CA 1
ATOM 1019 C C . GLY A 1 130 ? -19.320 -13.139 -11.181 1.00 47.44 130 GLY A C 1
ATOM 1020 O O . GLY A 1 130 ? -19.745 -13.501 -12.275 1.00 47.44 130 GLY A O 1
ATOM 1021 N N . GLN A 1 131 ? -18.664 -11.987 -11.006 1.00 43.81 131 GLN A N 1
ATOM 1022 C CA . GLN A 1 131 ? -18.225 -11.121 -12.104 1.00 43.81 131 GLN A CA 1
ATOM 1023 C C . GLN A 1 131 ? -17.168 -11.805 -12.981 1.00 43.81 131 GLN A C 1
ATOM 1025 O O . GLN A 1 131 ? -17.049 -11.483 -14.165 1.00 43.81 131 GLN A O 1
ATOM 1030 N N . ARG A 1 132 ? -16.445 -12.802 -12.445 1.00 40.72 132 ARG A N 1
ATOM 1031 C CA . ARG A 1 132 ? -15.571 -13.664 -13.246 1.00 40.72 132 ARG A CA 1
ATOM 1032 C C . ARG A 1 132 ? -16.322 -14.507 -14.270 1.00 40.72 132 ARG A C 1
ATOM 1034 O O . ARG A 1 132 ? -15.724 -14.720 -15.303 1.00 40.72 132 ARG A O 1
ATOM 1041 N N . MET A 1 133 ? -17.589 -14.902 -14.114 1.00 41.19 133 MET A N 1
ATOM 1042 C CA . MET A 1 133 ? -18.239 -15.725 -15.159 1.00 41.19 133 MET A CA 1
ATOM 1043 C C . MET A 1 133 ? -18.503 -14.964 -16.472 1.00 41.19 133 MET A C 1
ATOM 1045 O O . MET A 1 1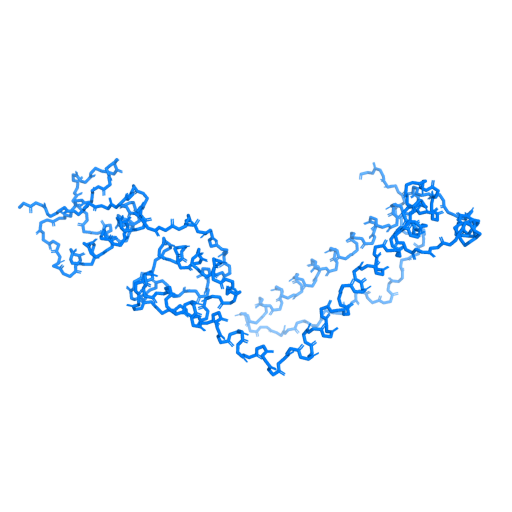33 ? -18.434 -15.560 -17.542 1.00 41.19 133 MET A O 1
ATOM 1049 N N . ASP A 1 134 ? -18.732 -13.647 -16.416 1.00 43.75 134 ASP A N 1
ATOM 1050 C CA . ASP A 1 134 ? -18.868 -12.806 -17.620 1.00 43.75 134 ASP A CA 1
ATOM 1051 C C . ASP A 1 134 ? -17.505 -12.276 -18.123 1.00 43.75 134 ASP A C 1
ATOM 1053 O O . ASP A 1 134 ? -17.371 -11.865 -19.277 1.00 43.75 134 ASP A O 1
ATOM 1057 N N . ALA A 1 135 ? -16.471 -12.298 -17.271 1.00 45.06 135 ALA A N 1
ATOM 1058 C CA . ALA A 1 135 ? -15.110 -11.857 -17.585 1.00 45.06 135 ALA A CA 1
ATOM 1059 C C . ALA A 1 135 ? -14.123 -13.007 -17.887 1.00 45.06 135 ALA A C 1
ATOM 1061 O O . ALA A 1 135 ? -13.021 -12.729 -18.370 1.00 45.06 135 ALA A O 1
ATOM 1062 N N . GLU A 1 136 ? -14.492 -14.267 -17.627 1.00 42.44 136 GLU A N 1
ATOM 1063 C CA . GLU A 1 136 ? -13.639 -15.467 -17.662 1.00 42.44 136 GLU A CA 1
ATOM 1064 C C . GLU A 1 136 ? -13.140 -15.776 -19.062 1.00 42.44 136 GLU A C 1
ATOM 1066 O O . GLU A 1 136 ? -11.960 -16.080 -19.211 1.00 42.44 136 GLU A O 1
ATOM 1071 N N . ASP A 1 137 ? -13.968 -15.597 -20.094 1.00 39.41 137 ASP A N 1
ATOM 1072 C CA . ASP A 1 137 ? -13.504 -15.760 -21.474 1.00 39.41 137 ASP A CA 1
ATOM 1073 C C . ASP A 1 137 ? -12.342 -14.796 -21.768 1.00 39.41 137 ASP A C 1
ATOM 1075 O O . ASP A 1 137 ? -11.343 -15.191 -22.361 1.00 39.41 137 ASP A O 1
ATOM 1079 N N . SER A 1 138 ? -12.387 -13.564 -21.243 1.00 50.25 138 SER A N 1
ATOM 1080 C CA . SER A 1 138 ? -11.307 -12.585 -21.427 1.00 50.25 138 SER A CA 1
ATOM 1081 C C . SER A 1 138 ? -10.138 -12.764 -20.452 1.00 50.25 138 SER A C 1
ATOM 1083 O O . SER A 1 138 ? -9.002 -12.449 -20.797 1.00 50.25 138 SER A O 1
ATOM 1085 N N . ALA A 1 139 ? -10.389 -13.244 -19.230 1.00 46.94 139 ALA A N 1
ATOM 1086 C CA . ALA A 1 139 ? -9.387 -13.391 -18.178 1.00 46.94 139 ALA A CA 1
ATOM 1087 C C . ALA A 1 139 ? -8.587 -14.687 -18.331 1.00 46.94 139 ALA A C 1
ATOM 1089 O O . ALA A 1 139 ? -7.383 -14.665 -18.111 1.00 46.94 139 ALA A O 1
ATOM 1090 N N . ILE A 1 140 ? -9.204 -15.786 -18.776 1.00 47.56 140 ILE A N 1
ATOM 1091 C CA . ILE A 1 140 ? -8.517 -17.029 -19.158 1.00 47.56 140 ILE A CA 1
ATOM 1092 C C . ILE A 1 140 ? -7.725 -16.803 -20.448 1.00 47.56 140 ILE A C 1
ATOM 1094 O O . ILE A 1 140 ? -6.579 -17.245 -20.548 1.00 47.56 140 ILE A O 1
ATOM 1098 N N . GLU A 1 141 ? -8.273 -16.059 -21.413 1.00 47.00 141 GLU A N 1
ATOM 1099 C CA . GLU A 1 141 ? -7.539 -15.686 -22.624 1.00 47.00 141 GLU A CA 1
ATOM 1100 C C . GLU A 1 141 ? -6.354 -14.762 -22.295 1.00 47.00 141 GLU A C 1
ATOM 1102 O O . GLU A 1 141 ? -5.240 -15.029 -22.751 1.00 47.00 141 GLU A O 1
ATOM 1107 N N . LYS A 1 142 ? -6.536 -13.768 -21.408 1.00 46.16 142 LYS A N 1
ATOM 1108 C CA . LYS A 1 142 ? -5.459 -12.901 -20.892 1.00 46.16 142 LYS A CA 1
ATOM 1109 C C . LYS A 1 142 ? -4.466 -13.620 -19.989 1.00 46.16 142 LYS A C 1
ATOM 1111 O O . LYS A 1 142 ? -3.292 -13.301 -20.072 1.00 46.16 142 LYS A O 1
ATOM 1116 N N . ALA A 1 143 ? -4.875 -14.571 -19.154 1.00 48.38 143 ALA A N 1
ATOM 1117 C CA . ALA A 1 143 ? -3.977 -15.346 -18.294 1.00 48.38 143 ALA A CA 1
ATOM 1118 C C . ALA A 1 143 ? -3.184 -16.365 -19.115 1.00 48.38 143 ALA A C 1
ATOM 1120 O O . ALA A 1 143 ? -1.983 -16.521 -18.920 1.00 48.38 143 ALA A O 1
ATOM 1121 N N . GLY A 1 144 ? -3.821 -16.991 -20.106 1.00 52.28 144 GLY A N 1
ATOM 1122 C CA . GLY A 1 144 ? -3.140 -17.800 -21.107 1.00 52.28 144 GLY A CA 1
ATOM 1123 C C . GLY A 1 144 ? -2.174 -16.961 -21.940 1.00 52.28 144 GLY A C 1
ATOM 1124 O O . GLY A 1 144 ? -1.060 -17.398 -22.203 1.00 52.28 144 GLY A O 1
ATOM 1125 N N . GLN A 1 145 ? -2.558 -15.742 -22.326 1.00 49.47 145 GLN A N 1
ATOM 1126 C CA . GLN A 1 145 ? -1.679 -14.820 -23.041 1.00 49.47 145 GLN A CA 1
ATOM 1127 C C . GLN A 1 145 ? -0.541 -14.321 -22.150 1.00 49.47 145 GLN A C 1
ATOM 1129 O O . GLN A 1 145 ? 0.591 -14.343 -22.597 1.00 49.47 145 GLN A O 1
ATOM 1134 N N . ALA A 1 146 ? -0.797 -13.973 -20.891 1.00 46.66 146 ALA A N 1
ATOM 1135 C CA . ALA A 1 146 ? 0.209 -13.545 -19.925 1.00 46.66 146 ALA A CA 1
ATOM 1136 C C . ALA A 1 146 ? 1.180 -14.677 -19.576 1.00 46.66 146 ALA A C 1
ATOM 1138 O O . ALA A 1 146 ? 2.374 -14.433 -19.490 1.00 46.66 146 ALA A O 1
ATOM 1139 N N . SER A 1 147 ? 0.701 -15.916 -19.449 1.00 52.28 147 SER A N 1
ATOM 1140 C CA . SER A 1 147 ? 1.545 -17.098 -19.253 1.00 52.28 147 SER A CA 1
ATOM 1141 C C . SER A 1 147 ? 2.389 -17.395 -20.494 1.00 52.28 147 SER A C 1
ATOM 1143 O O . SER A 1 147 ? 3.592 -17.605 -20.368 1.00 52.28 147 SER A O 1
ATOM 1145 N N . ARG A 1 148 ? 1.803 -17.319 -21.699 1.00 57.88 148 ARG A N 1
ATOM 1146 C CA . ARG A 1 148 ? 2.550 -17.437 -22.962 1.00 57.88 148 ARG A CA 1
ATOM 1147 C C . ARG A 1 148 ? 3.555 -16.302 -23.142 1.00 57.88 148 ARG A C 1
ATOM 1149 O O . ARG A 1 148 ? 4.644 -16.551 -23.630 1.00 57.88 148 ARG A O 1
ATOM 1156 N N . THR A 1 149 ? 3.218 -15.081 -22.737 1.00 52.91 149 THR A N 1
ATOM 1157 C CA . THR A 1 149 ? 4.108 -13.916 -22.783 1.00 52.91 149 THR A CA 1
ATOM 1158 C C . THR A 1 149 ? 5.211 -14.021 -21.738 1.00 52.91 149 THR A C 1
ATOM 1160 O O . THR A 1 149 ? 6.345 -13.712 -22.058 1.00 52.91 149 THR A O 1
ATOM 1163 N N . ALA A 1 150 ? 4.930 -14.495 -20.525 1.00 55.69 150 ALA A N 1
ATOM 1164 C CA . ALA A 1 150 ? 5.946 -14.735 -19.502 1.00 55.69 150 ALA A CA 1
ATOM 1165 C C . ALA A 1 150 ? 6.925 -15.830 -19.944 1.00 55.69 150 ALA A C 1
ATOM 1167 O O . ALA A 1 150 ? 8.130 -15.625 -19.884 1.00 55.69 150 ALA A O 1
ATOM 1168 N N . GLN A 1 151 ? 6.412 -16.936 -20.488 1.00 59.53 151 GLN A N 1
ATOM 1169 C CA . GLN A 1 151 ? 7.235 -18.007 -21.047 1.00 59.53 151 GLN A CA 1
ATOM 1170 C C . GLN A 1 151 ? 8.018 -17.543 -22.287 1.00 59.53 151 GLN A C 1
ATOM 1172 O O . GLN A 1 151 ? 9.194 -17.864 -22.425 1.00 59.53 151 GLN A O 1
ATOM 1177 N N . ALA A 1 152 ? 7.408 -16.737 -23.164 1.00 62.44 152 ALA A N 1
ATOM 1178 C CA . ALA A 1 152 ? 8.103 -16.126 -24.296 1.00 62.44 152 ALA A CA 1
ATOM 1179 C C . ALA A 1 152 ? 9.207 -15.167 -23.830 1.00 62.44 152 ALA A C 1
ATOM 1181 O O . ALA A 1 152 ? 10.308 -15.220 -24.360 1.00 62.44 152 ALA A O 1
ATOM 1182 N N . ASN A 1 153 ? 8.952 -14.365 -22.792 1.00 64.50 153 ASN A N 1
ATOM 1183 C CA . ASN A 1 153 ? 9.948 -13.484 -22.191 1.00 64.50 153 ASN A CA 1
ATOM 1184 C C . ASN A 1 153 ? 11.096 -14.293 -21.572 1.00 64.50 153 ASN A C 1
ATOM 1186 O O . ASN A 1 153 ? 12.248 -13.924 -21.754 1.00 64.50 153 ASN A O 1
ATOM 1190 N N . GLU A 1 154 ? 10.819 -15.396 -20.871 1.00 66.06 154 GLU A N 1
ATOM 1191 C CA . GLU A 1 154 ? 11.852 -16.291 -20.327 1.00 66.06 154 GLU A CA 1
ATOM 1192 C C . GLU A 1 154 ? 12.729 -16.885 -21.436 1.00 66.06 154 GLU A C 1
ATOM 1194 O O . GLU A 1 154 ? 13.954 -16.890 -21.313 1.00 66.06 154 GLU A O 1
ATOM 1199 N N . CYS A 1 155 ? 12.124 -17.307 -22.547 1.00 79.25 155 CYS A N 1
ATOM 1200 C CA . CYS A 1 155 ? 12.855 -17.790 -23.714 1.00 79.25 155 CYS A CA 1
ATOM 1201 C C . CYS A 1 155 ? 13.640 -16.675 -24.424 1.00 79.25 155 CYS A C 1
ATOM 1203 O O . CYS A 1 155 ? 14.783 -16.896 -24.814 1.00 79.25 155 CYS A O 1
ATOM 1205 N N . ASP A 1 156 ? 13.097 -15.462 -24.535 1.00 73.50 156 ASP A N 1
ATOM 1206 C CA . ASP A 1 156 ? 13.803 -14.302 -25.093 1.00 73.50 156 ASP A CA 1
ATOM 1207 C C . ASP A 1 156 ? 14.975 -13.860 -24.199 1.00 73.50 156 ASP A C 1
ATOM 1209 O O . ASP A 1 156 ? 16.052 -13.514 -24.694 1.00 73.50 156 ASP A O 1
ATOM 1213 N N . HIS A 1 157 ? 14.810 -13.927 -22.876 1.00 66.50 157 HIS A N 1
ATOM 1214 C CA . HIS A 1 157 ? 15.879 -13.688 -21.911 1.00 66.50 157 HIS A CA 1
ATOM 1215 C C . HIS A 1 157 ? 16.973 -14.749 -22.026 1.00 66.50 157 HIS A C 1
ATOM 1217 O O . HIS A 1 157 ? 18.144 -14.395 -22.179 1.00 66.50 157 HIS A O 1
ATOM 1223 N N . ALA A 1 158 ? 16.605 -16.033 -22.015 1.00 75.38 158 ALA A N 1
ATOM 1224 C CA . ALA A 1 158 ? 17.541 -17.137 -22.205 1.00 75.38 158 ALA A CA 1
ATOM 1225 C C . ALA A 1 158 ? 18.268 -17.031 -23.554 1.00 75.38 158 ALA A C 1
ATOM 1227 O O . ALA A 1 158 ? 19.474 -17.253 -23.618 1.00 75.38 158 ALA A O 1
ATOM 1228 N N . ARG A 1 159 ? 17.585 -16.580 -24.614 1.00 74.81 159 ARG A N 1
ATOM 1229 C CA . ARG A 1 159 ? 18.187 -16.284 -25.921 1.00 74.81 159 ARG A CA 1
ATOM 1230 C C . ARG A 1 159 ? 19.227 -15.176 -25.838 1.00 74.81 159 ARG A C 1
ATOM 1232 O O . ARG A 1 159 ? 20.286 -15.307 -26.441 1.00 74.81 159 ARG A O 1
ATOM 1239 N N . GLY A 1 160 ? 18.962 -14.119 -25.074 1.00 71.19 160 GLY A N 1
ATOM 1240 C CA . GLY A 1 160 ? 19.943 -13.074 -24.784 1.00 71.19 160 GLY A CA 1
ATOM 1241 C C . GLY A 1 160 ? 21.180 -13.615 -24.064 1.00 71.19 160 GLY A C 1
ATOM 1242 O O . GLY A 1 160 ? 22.297 -13.370 -24.505 1.00 71.19 160 GLY A O 1
ATOM 1243 N N . TYR A 1 161 ? 21.005 -14.389 -22.993 1.00 65.12 161 TYR A N 1
ATOM 1244 C CA . TYR A 1 161 ? 22.129 -14.963 -22.242 1.00 65.12 161 TYR A CA 1
ATOM 1245 C C . TYR A 1 161 ? 22.919 -15.998 -23.051 1.00 65.12 161 TYR A C 1
ATOM 1247 O O . TYR A 1 161 ? 24.148 -15.943 -23.071 1.00 65.12 161 TYR A O 1
ATOM 1255 N N . CYS A 1 162 ? 22.232 -16.873 -23.786 1.00 74.88 162 CYS A N 1
ATOM 1256 C CA . CYS A 1 162 ? 22.861 -17.836 -24.683 1.00 74.88 162 CYS A CA 1
ATOM 1257 C C . CYS A 1 162 ? 23.630 -17.128 -25.799 1.00 74.88 162 CYS A C 1
ATOM 1259 O O . CYS A 1 162 ? 24.777 -17.476 -26.060 1.00 74.88 162 CYS A O 1
ATOM 1261 N N . LYS A 1 163 ? 23.072 -16.051 -26.374 1.00 73.12 163 LYS A N 1
ATOM 1262 C CA . LYS A 1 163 ? 23.814 -15.177 -27.287 1.00 73.12 163 LYS A CA 1
ATOM 1263 C C . LYS A 1 163 ? 25.106 -14.688 -26.638 1.00 73.12 163 LYS A C 1
ATOM 1265 O O . LYS A 1 163 ? 26.098 -14.576 -27.315 1.00 73.12 163 LYS A O 1
ATOM 1270 N N . HIS A 1 164 ? 25.187 -14.466 -25.334 1.00 64.12 164 HIS A N 1
ATOM 1271 C CA . HIS A 1 164 ? 26.435 -14.038 -24.687 1.00 64.12 164 HIS A CA 1
ATOM 1272 C C . HIS A 1 164 ? 27.343 -15.179 -24.194 1.00 64.12 164 HIS A C 1
ATOM 1274 O O . HIS A 1 164 ? 28.296 -14.920 -23.456 1.00 64.12 164 HIS A O 1
ATOM 1280 N N . GLY A 1 165 ? 27.098 -16.414 -24.643 1.00 60.25 165 GLY A N 1
ATOM 1281 C CA . GLY A 1 165 ? 27.938 -17.577 -24.360 1.00 60.25 165 GLY A CA 1
ATOM 1282 C C . GLY A 1 165 ? 27.643 -18.260 -23.026 1.00 60.25 165 GLY A C 1
ATOM 1283 O O . GLY A 1 165 ? 28.497 -18.993 -22.530 1.00 60.25 165 GLY A O 1
ATOM 1284 N N . ASP A 1 166 ? 26.474 -18.010 -22.430 1.00 68.25 166 ASP A N 1
ATOM 1285 C CA . ASP A 1 166 ? 26.040 -18.692 -21.211 1.00 68.25 166 ASP A CA 1
ATOM 1286 C C . ASP A 1 166 ? 25.562 -20.129 -21.530 1.00 68.25 166 ASP A C 1
ATOM 1288 O O . ASP A 1 166 ? 24.547 -20.297 -22.216 1.00 68.25 166 ASP A O 1
ATOM 1292 N N . PRO A 1 167 ? 26.270 -21.172 -21.054 1.00 66.44 167 PRO A N 1
ATOM 1293 C CA . PRO A 1 167 ? 25.952 -22.558 -21.382 1.00 66.44 167 PRO A CA 1
ATOM 1294 C C . PRO A 1 167 ? 24.646 -23.049 -20.742 1.00 66.44 167 PRO A C 1
ATOM 1296 O O . PRO A 1 167 ? 23.943 -23.838 -21.369 1.00 66.44 167 PRO A O 1
ATOM 1299 N N . GLU A 1 168 ? 24.288 -22.565 -19.548 1.00 61.47 168 GLU A N 1
ATOM 1300 C CA . GLU A 1 168 ? 23.046 -22.960 -18.865 1.00 61.47 168 GLU A CA 1
ATOM 1301 C C . GLU A 1 168 ? 21.830 -22.345 -19.571 1.00 61.47 168 GLU A C 1
ATOM 1303 O O . GLU A 1 168 ? 20.792 -22.989 -19.732 1.00 61.47 168 GLU A O 1
ATOM 1308 N N . ALA A 1 169 ? 21.969 -21.117 -20.079 1.00 74.25 169 ALA A N 1
ATOM 1309 C CA . ALA A 1 169 ? 20.927 -20.479 -20.877 1.00 74.25 169 ALA A CA 1
ATOM 1310 C C . ALA A 1 169 ? 20.731 -21.159 -22.244 1.00 74.25 169 ALA A C 1
ATOM 1312 O O . ALA A 1 169 ? 19.598 -21.283 -22.711 1.00 74.25 169 ALA A O 1
ATOM 1313 N N . CYS A 1 170 ? 21.808 -21.627 -22.883 1.00 76.75 170 CYS A N 1
ATOM 1314 C CA . CYS A 1 170 ? 21.715 -22.375 -24.138 1.00 76.75 170 CYS A CA 1
ATOM 1315 C C . CYS A 1 170 ? 21.071 -23.760 -23.959 1.00 76.75 170 CYS A C 1
ATOM 1317 O O . CYS A 1 170 ? 20.315 -24.196 -24.827 1.00 76.75 170 CYS A O 1
ATOM 1319 N N . GLU A 1 171 ? 21.331 -24.434 -22.837 1.00 78.88 171 GLU A N 1
ATOM 1320 C CA . GLU A 1 171 ? 20.669 -25.693 -22.466 1.00 78.88 171 GLU A CA 1
ATOM 1321 C C . GLU A 1 171 ? 19.173 -25.466 -22.193 1.00 78.88 171 GLU A C 1
ATOM 1323 O O . GLU A 1 171 ? 18.319 -26.177 -22.727 1.00 78.88 171 GLU A O 1
ATOM 1328 N N . PHE A 1 172 ? 18.830 -24.392 -21.472 1.00 80.50 172 PHE A N 1
ATOM 1329 C CA . PHE A 1 172 ? 17.440 -24.013 -21.211 1.00 80.50 172 PHE A CA 1
ATOM 1330 C C . PHE A 1 172 ? 16.636 -23.765 -22.499 1.00 80.50 172 PHE A C 1
ATOM 1332 O O . PHE A 1 172 ? 15.469 -24.159 -22.587 1.00 80.50 172 PHE A O 1
ATOM 1339 N N . LEU A 1 173 ? 17.247 -23.160 -23.524 1.00 81.56 173 LEU A N 1
ATOM 1340 C CA . LEU A 1 173 ? 16.588 -22.936 -24.816 1.00 81.56 173 LEU A CA 1
ATOM 1341 C C . LEU A 1 173 ? 16.208 -24.240 -25.524 1.00 81.56 173 LEU A C 1
ATOM 1343 O O . LEU A 1 173 ? 15.130 -24.317 -26.116 1.00 81.56 173 LEU A O 1
ATOM 1347 N N . GLN A 1 174 ? 17.050 -25.268 -25.429 1.00 83.12 174 GLN A N 1
ATOM 1348 C CA . GLN A 1 174 ? 16.783 -26.570 -26.043 1.00 83.12 174 GLN A CA 1
ATOM 1349 C C . GLN A 1 174 ? 15.710 -27.331 -25.267 1.00 83.12 174 GLN A C 1
ATOM 1351 O O . GLN A 1 174 ? 14.732 -27.815 -25.835 1.00 83.12 174 GLN A O 1
ATOM 1356 N N . GLU A 1 175 ? 15.854 -27.394 -23.944 1.00 79.50 175 GLU A N 1
ATOM 1357 C CA . GLU A 1 175 ? 14.990 -28.224 -23.108 1.00 79.50 175 GLU A CA 1
ATOM 1358 C C . GLU A 1 175 ? 13.601 -27.626 -22.875 1.00 79.50 175 GLU A C 1
ATOM 1360 O O . GLU A 1 175 ? 12.617 -28.362 -22.753 1.00 79.50 175 GLU A O 1
ATOM 1365 N N . ARG A 1 176 ? 13.509 -26.297 -22.747 1.00 79.44 176 ARG A N 1
ATOM 1366 C CA . ARG A 1 176 ? 12.284 -25.610 -22.303 1.00 79.44 176 ARG A CA 1
ATOM 1367 C C . ARG A 1 176 ? 11.664 -24.713 -23.360 1.00 79.44 176 ARG A C 1
ATOM 1369 O O . ARG A 1 176 ? 10.449 -24.532 -23.327 1.00 79.44 176 ARG A O 1
ATOM 1376 N N . CYS A 1 177 ? 12.462 -24.201 -24.291 1.00 83.19 177 CYS A N 1
ATOM 1377 C CA . CYS A 1 177 ? 11.990 -23.309 -25.352 1.00 83.19 177 CYS A CA 1
ATOM 1378 C C . CYS A 1 177 ? 11.890 -23.988 -26.725 1.00 83.19 177 CYS A C 1
ATOM 1380 O O . CYS A 1 177 ? 11.335 -23.394 -27.646 1.00 83.19 177 CYS A O 1
ATOM 1382 N N . GLY A 1 178 ? 12.362 -25.235 -26.850 1.00 83.88 178 GLY A N 1
ATOM 1383 C CA . GLY A 1 178 ? 12.194 -26.068 -28.041 1.00 83.88 178 GLY A CA 1
ATOM 1384 C C . GLY A 1 178 ? 13.095 -25.703 -29.220 1.00 83.88 178 GLY A C 1
ATOM 1385 O O . GLY A 1 178 ? 12.764 -26.078 -30.341 1.00 83.88 178 GLY A O 1
ATOM 1386 N N . PHE A 1 179 ? 14.190 -24.978 -28.976 1.00 84.44 179 PHE A N 1
ATOM 1387 C CA . PHE A 1 179 ? 15.197 -24.680 -29.995 1.00 84.44 179 PHE A CA 1
ATOM 1388 C C . PHE A 1 179 ? 16.014 -25.933 -30.308 1.00 84.44 179 PHE A C 1
ATOM 1390 O O . PHE A 1 179 ? 16.347 -26.699 -29.401 1.00 84.44 179 PHE A O 1
ATOM 1397 N N . ASP A 1 180 ? 16.367 -26.130 -31.575 1.00 84.38 180 ASP A N 1
ATOM 1398 C CA . ASP A 1 180 ? 17.303 -27.190 -31.945 1.00 84.38 180 ASP A CA 1
ATOM 1399 C C . ASP A 1 180 ? 18.775 -26.752 -31.810 1.00 84.38 180 ASP A C 1
ATOM 1401 O O . ASP A 1 180 ? 19.098 -25.575 -31.616 1.00 84.38 180 ASP A O 1
ATOM 1405 N N . GLU A 1 181 ? 19.688 -27.726 -31.850 1.00 76.00 181 GLU A N 1
ATOM 1406 C CA . GLU A 1 181 ? 21.127 -27.483 -31.684 1.00 76.00 181 GLU A CA 1
ATOM 1407 C C . GLU A 1 181 ? 21.689 -26.514 -32.746 1.00 76.00 181 GLU A C 1
ATOM 1409 O O . GLU A 1 181 ? 22.578 -25.718 -32.434 1.00 76.00 181 GLU A O 1
ATOM 1414 N N . ASP A 1 182 ? 21.149 -26.527 -33.971 1.00 79.19 182 ASP A N 1
ATOM 1415 C CA . ASP A 1 182 ? 21.598 -25.674 -35.078 1.00 79.19 182 ASP A CA 1
ATOM 1416 C C . ASP A 1 182 ? 21.102 -24.218 -34.901 1.00 79.19 182 ASP A C 1
ATOM 1418 O O . ASP A 1 182 ? 21.835 -23.254 -35.168 1.00 79.19 182 ASP A O 1
ATOM 1422 N N . GLU A 1 183 ? 19.883 -24.026 -34.388 1.00 75.69 183 GLU A N 1
ATOM 1423 C CA . GLU A 1 183 ? 19.336 -22.714 -34.024 1.00 75.69 183 GLU A CA 1
ATOM 1424 C C . GLU A 1 183 ? 20.099 -22.079 -32.851 1.00 75.69 183 GLU A C 1
ATOM 1426 O O . GLU A 1 183 ? 20.409 -20.883 -32.883 1.00 75.69 183 GLU A O 1
ATOM 1431 N N . VAL A 1 184 ? 20.458 -22.871 -31.836 1.00 79.81 184 VAL A N 1
ATOM 1432 C CA . VAL A 1 184 ? 21.279 -22.410 -30.703 1.00 79.81 184 VAL A CA 1
ATOM 1433 C C . VAL A 1 184 ? 22.696 -22.051 -31.151 1.00 79.81 184 VAL A C 1
ATOM 1435 O O . VAL A 1 184 ? 23.219 -21.010 -30.745 1.00 79.81 184 VAL A O 1
ATOM 1438 N N . ALA A 1 185 ? 23.301 -22.845 -32.038 1.00 75.62 185 ALA A N 1
ATOM 1439 C CA . ALA A 1 185 ? 24.604 -22.531 -32.622 1.00 75.62 185 ALA A CA 1
ATOM 1440 C C . ALA A 1 185 ? 24.582 -21.206 -33.406 1.00 75.62 185 ALA A C 1
ATOM 1442 O O . ALA A 1 185 ? 25.511 -20.411 -33.293 1.00 75.62 185 ALA A O 1
ATOM 1443 N N . THR A 1 186 ? 23.496 -20.922 -34.130 1.00 76.81 186 THR A N 1
ATOM 1444 C CA . THR A 1 186 ? 23.314 -19.650 -34.850 1.00 76.81 186 THR A CA 1
ATOM 1445 C C . THR A 1 186 ? 23.172 -18.461 -33.891 1.00 76.81 186 THR A C 1
ATOM 1447 O O . THR A 1 186 ? 23.722 -17.395 -34.147 1.00 76.81 186 T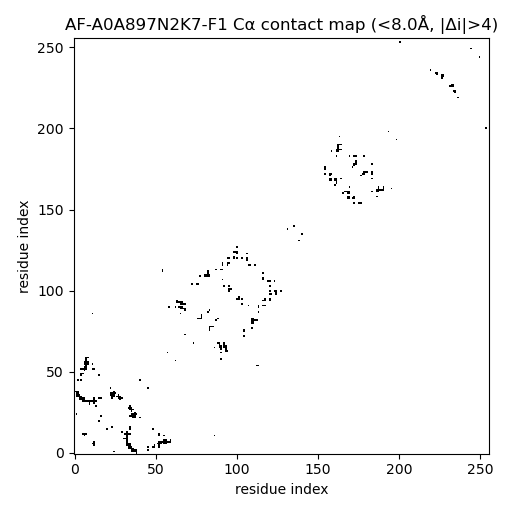HR A O 1
ATOM 1450 N N . ILE A 1 187 ? 22.471 -18.626 -32.761 1.00 74.88 187 ILE A N 1
ATOM 1451 C CA . ILE A 1 187 ? 22.345 -17.586 -31.720 1.00 74.88 187 ILE A CA 1
ATOM 1452 C C . ILE A 1 187 ? 23.709 -17.241 -31.105 1.00 74.88 187 ILE A C 1
ATOM 1454 O O . ILE A 1 187 ? 23.972 -16.071 -30.819 1.00 74.88 187 ILE A O 1
ATOM 1458 N N . LEU A 1 188 ? 24.566 -18.247 -30.920 1.00 65.94 188 LEU A N 1
ATOM 1459 C CA . LEU A 1 188 ? 25.942 -18.083 -30.452 1.00 65.94 188 LEU A CA 1
ATOM 1460 C C . LEU A 1 188 ? 26.840 -17.412 -31.502 1.00 65.94 188 LEU A C 1
ATOM 1462 O O . LEU A 1 188 ? 27.662 -16.574 -31.140 1.00 65.94 188 LEU A O 1
ATOM 1466 N N . ASP A 1 189 ? 26.665 -17.728 -32.784 1.00 64.56 189 ASP A N 1
ATOM 1467 C CA . ASP A 1 189 ? 27.412 -17.123 -33.901 1.00 64.56 189 ASP A CA 1
ATOM 1468 C C . ASP A 1 189 ? 27.093 -15.618 -34.052 1.00 64.56 189 ASP A C 1
ATOM 1470 O O . ASP A 1 189 ? 27.960 -14.788 -34.310 1.00 64.56 189 ASP A O 1
ATOM 1474 N N . ASP A 1 190 ? 25.852 -15.227 -33.748 1.00 57.81 190 ASP A N 1
ATOM 1475 C CA . ASP A 1 190 ? 25.337 -13.851 -33.803 1.00 57.81 190 ASP A CA 1
ATOM 1476 C C . ASP A 1 190 ? 25.917 -12.901 -32.723 1.00 57.81 190 ASP A C 1
ATOM 1478 O O . ASP A 1 190 ? 25.544 -11.722 -32.638 1.00 57.81 190 ASP A O 1
ATOM 1482 N N . SER A 1 191 ? 26.754 -13.428 -31.826 1.00 51.50 191 SER A N 1
ATOM 1483 C CA . SER A 1 191 ? 27.253 -12.769 -30.615 1.00 51.50 191 SER A CA 1
ATOM 1484 C C . SER A 1 191 ? 28.594 -12.068 -30.739 1.00 51.50 191 SER A C 1
ATOM 1486 O O . SER A 1 191 ? 28.997 -11.359 -29.810 1.00 51.50 191 SER A O 1
ATOM 1488 N N . GLU A 1 192 ? 29.280 -12.245 -31.864 1.00 51.41 192 GLU A N 1
ATOM 1489 C CA . GLU A 1 192 ? 30.695 -11.897 -31.975 1.00 51.41 192 GLU A CA 1
ATOM 1490 C C . GLU A 1 192 ? 31.015 -10.384 -31.898 1.00 51.41 192 GLU A C 1
ATOM 1492 O O . GLU A 1 192 ? 32.190 -10.028 -31.889 1.00 51.41 192 GLU A O 1
ATOM 1497 N N . ASP A 1 193 ? 30.043 -9.469 -31.742 1.00 56.69 193 ASP A N 1
ATOM 1498 C CA . ASP A 1 193 ? 30.291 -8.026 -31.943 1.00 56.69 193 ASP A CA 1
ATOM 1499 C C . ASP A 1 193 ? 30.287 -7.091 -30.706 1.00 56.69 193 ASP A C 1
ATOM 1501 O O . ASP A 1 193 ? 30.653 -5.920 -30.842 1.00 56.69 193 ASP A O 1
ATOM 1505 N N . MET A 1 194 ? 29.947 -7.520 -29.474 1.00 58.47 194 MET A N 1
ATOM 1506 C CA . MET A 1 194 ? 30.107 -6.628 -28.297 1.00 58.47 194 MET A CA 1
ATOM 1507 C C . MET A 1 194 ? 30.425 -7.342 -26.968 1.00 58.47 194 MET A C 1
ATOM 1509 O O . MET A 1 194 ? 29.623 -8.140 -26.488 1.00 58.47 194 MET A O 1
ATOM 1513 N N . PRO A 1 195 ? 31.539 -6.997 -26.285 1.00 67.19 195 PRO A N 1
ATOM 1514 C CA . PRO A 1 195 ? 31.890 -7.591 -24.992 1.00 67.19 195 PRO A CA 1
ATOM 1515 C C . PRO A 1 195 ? 30.844 -7.313 -23.897 1.00 67.19 195 PRO A C 1
ATOM 1517 O O . PRO A 1 195 ? 30.494 -6.155 -23.666 1.00 67.19 195 PRO A O 1
ATOM 1520 N N . GLY A 1 196 ? 30.437 -8.333 -23.131 1.00 52.22 196 GLY A N 1
ATOM 1521 C CA . GLY A 1 196 ? 29.369 -8.236 -22.114 1.00 52.22 196 GLY A CA 1
ATOM 1522 C C . GLY A 1 196 ? 29.547 -7.137 -21.049 1.00 52.22 196 GLY A C 1
ATOM 1523 O O . GLY A 1 196 ? 28.575 -6.540 -20.594 1.00 52.22 196 GLY A O 1
ATOM 1524 N N . ARG A 1 197 ? 30.790 -6.757 -20.717 1.00 61.47 197 ARG A N 1
ATOM 1525 C CA . ARG A 1 197 ? 31.082 -5.604 -19.835 1.00 61.47 197 ARG A CA 1
ATOM 1526 C C . ARG A 1 197 ? 30.524 -4.273 -20.362 1.00 61.47 197 ARG A C 1
ATOM 1528 O O . ARG A 1 197 ? 30.111 -3.426 -19.580 1.00 61.47 197 ARG A O 1
ATOM 1535 N N . ILE A 1 198 ? 30.507 -4.093 -21.683 1.00 64.69 198 ILE A N 1
ATOM 1536 C CA . ILE A 1 198 ? 30.004 -2.881 -22.344 1.00 64.69 198 ILE A CA 1
ATOM 1537 C C . ILE A 1 198 ? 28.476 -2.865 -22.317 1.00 64.69 198 ILE A C 1
ATOM 1539 O O . ILE A 1 198 ? 27.862 -1.822 -22.095 1.00 64.69 198 ILE A O 1
ATOM 1543 N N . GLN A 1 199 ? 27.859 -4.036 -22.462 1.00 59.06 199 GLN A N 1
ATOM 1544 C CA . GLN A 1 199 ? 26.414 -4.191 -22.354 1.00 59.06 199 GLN A CA 1
ATOM 1545 C C . GLN A 1 199 ? 25.914 -3.896 -20.933 1.00 59.06 199 GLN A C 1
ATOM 1547 O O . GLN A 1 199 ? 24.946 -3.155 -20.775 1.00 59.06 199 GLN A O 1
ATOM 1552 N N . GLY A 1 200 ? 26.614 -4.387 -19.904 1.00 53.75 200 GLY A N 1
ATOM 1553 C CA . GLY A 1 200 ? 26.304 -4.075 -18.505 1.00 53.75 200 GLY A CA 1
ATOM 1554 C C . GLY A 1 200 ? 26.365 -2.573 -18.204 1.00 53.75 200 GLY A C 1
ATOM 1555 O O . GLY A 1 200 ? 25.422 -2.018 -17.639 1.00 53.75 200 GLY A O 1
ATOM 1556 N N . ALA A 1 201 ? 27.421 -1.894 -18.664 1.00 70.06 201 ALA A N 1
ATOM 1557 C CA . ALA A 1 201 ? 27.561 -0.443 -18.516 1.00 70.06 201 ALA A CA 1
ATOM 1558 C C . ALA A 1 201 ? 26.411 0.324 -19.200 1.00 70.06 201 ALA A C 1
ATOM 1560 O O . ALA A 1 201 ? 25.857 1.264 -18.630 1.00 70.06 201 ALA A O 1
ATOM 1561 N N . ARG A 1 202 ? 25.997 -0.104 -20.401 1.00 67.81 202 ARG A N 1
ATOM 1562 C CA . ARG A 1 202 ? 24.867 0.502 -21.122 1.00 67.81 202 ARG A CA 1
ATOM 1563 C C . ARG A 1 202 ? 23.543 0.332 -20.371 1.00 67.81 202 ARG A C 1
ATOM 1565 O O . ARG A 1 202 ? 22.788 1.298 -20.271 1.00 67.81 202 ARG A O 1
ATOM 1572 N N . SER A 1 203 ? 23.267 -0.857 -19.834 1.00 57.50 203 SER A N 1
ATOM 1573 C CA . SER A 1 203 ? 22.051 -1.104 -19.046 1.00 57.50 203 SER A CA 1
ATOM 1574 C C . SER A 1 203 ? 22.007 -0.252 -17.777 1.00 57.50 203 SER A C 1
ATOM 1576 O O . SER A 1 203 ? 20.968 0.320 -17.459 1.00 57.50 203 SER A O 1
ATOM 1578 N N . GLN A 1 204 ? 23.137 -0.095 -17.084 1.00 68.19 204 GLN A N 1
ATOM 1579 C CA . GLN A 1 204 ? 23.224 0.766 -15.903 1.00 68.19 204 GLN A CA 1
ATOM 1580 C C . GLN A 1 204 ? 22.920 2.237 -16.233 1.00 68.19 204 GLN A C 1
ATOM 1582 O O . GLN A 1 204 ? 22.141 2.876 -15.524 1.00 68.19 204 GLN A O 1
ATOM 1587 N N . LEU A 1 205 ? 23.494 2.766 -17.320 1.00 72.56 205 LEU A N 1
ATOM 1588 C CA . LEU A 1 205 ? 23.249 4.142 -17.773 1.00 72.56 205 LEU A CA 1
ATOM 1589 C C . LEU A 1 205 ? 21.778 4.375 -18.146 1.00 72.56 205 LEU A C 1
ATOM 1591 O O . LEU A 1 205 ? 21.224 5.435 -17.856 1.00 72.56 205 LEU A O 1
ATOM 1595 N N . TRP A 1 206 ? 21.125 3.374 -18.737 1.00 62.06 206 TRP A N 1
ATOM 1596 C CA . TRP A 1 206 ? 19.700 3.439 -19.053 1.00 62.06 206 TRP A CA 1
ATOM 1597 C C . TRP A 1 206 ? 18.829 3.552 -17.795 1.00 62.06 206 TRP A C 1
ATOM 1599 O O . TRP A 1 206 ? 17.962 4.423 -17.719 1.00 62.06 206 TRP A O 1
ATOM 1609 N N . THR A 1 207 ? 19.101 2.736 -16.775 1.00 59.50 207 THR A N 1
ATOM 1610 C CA . THR A 1 207 ? 18.395 2.815 -15.488 1.00 59.50 207 THR A CA 1
ATOM 1611 C C . THR A 1 207 ? 18.589 4.179 -14.822 1.00 59.50 207 THR A C 1
ATOM 1613 O O . THR A 1 207 ? 17.627 4.778 -14.341 1.00 59.50 207 THR A O 1
ATOM 1616 N N . GLN A 1 208 ? 19.814 4.716 -14.832 1.00 70.50 208 GLN A N 1
ATOM 1617 C CA . GLN A 1 208 ? 20.100 6.044 -14.276 1.00 70.50 208 GLN A CA 1
ATOM 1618 C C . GLN A 1 208 ? 19.329 7.155 -15.000 1.00 70.50 208 GLN A C 1
ATOM 1620 O O . GLN A 1 208 ? 18.778 8.043 -14.347 1.00 70.50 208 GLN A O 1
ATOM 1625 N N . TYR A 1 209 ? 19.242 7.087 -16.331 1.00 73.75 209 TYR A N 1
ATOM 1626 C CA . TYR A 1 209 ? 18.446 8.020 -17.129 1.00 73.75 209 TYR A CA 1
ATOM 1627 C C . TYR A 1 209 ? 16.963 8.000 -16.728 1.00 73.75 209 TYR A C 1
ATOM 1629 O O . TYR A 1 209 ? 16.375 9.057 -16.494 1.00 73.75 209 TYR A O 1
ATOM 1637 N N . GLN A 1 210 ? 16.369 6.811 -16.579 1.00 62.72 210 GLN A N 1
ATOM 1638 C CA . GLN A 1 210 ? 14.965 6.675 -16.178 1.00 62.72 210 GLN A CA 1
ATOM 1639 C C . GLN A 1 210 ? 14.691 7.272 -14.790 1.00 62.72 210 GLN A C 1
ATOM 1641 O O . GLN A 1 210 ? 13.711 8.000 -14.621 1.00 62.72 210 GLN A O 1
ATOM 1646 N N . VAL A 1 211 ? 15.572 7.021 -13.814 1.00 65.44 211 VAL A N 1
ATOM 1647 C CA . VAL A 1 211 ? 15.468 7.599 -12.461 1.00 65.44 211 VAL A CA 1
ATOM 1648 C C . VAL A 1 211 ? 15.591 9.123 -12.502 1.00 65.44 211 VAL A C 1
ATOM 1650 O O . VAL A 1 211 ? 14.788 9.825 -11.890 1.00 65.44 211 VAL A O 1
ATOM 1653 N N . GLY A 1 212 ? 16.556 9.654 -13.258 1.00 78.94 212 GLY A N 1
ATOM 1654 C CA . GLY A 1 212 ? 16.723 11.099 -13.424 1.00 78.94 212 GLY A CA 1
ATOM 1655 C C . GLY A 1 212 ? 15.482 11.769 -14.021 1.00 78.94 212 GLY A C 1
ATOM 1656 O O . GLY A 1 212 ? 15.055 12.818 -13.540 1.00 78.94 212 GLY A O 1
ATOM 1657 N N . LEU A 1 213 ? 14.862 11.134 -15.019 1.00 75.94 213 LEU A N 1
ATOM 1658 C CA . LEU A 1 213 ? 13.628 11.622 -15.633 1.00 75.94 213 LEU A CA 1
ATOM 1659 C C . LEU A 1 213 ? 12.447 11.613 -14.652 1.00 75.94 213 LEU A C 1
ATOM 1661 O O . LEU A 1 213 ? 11.666 12.564 -14.631 1.00 75.94 213 LEU A O 1
ATOM 1665 N N . ALA A 1 214 ? 12.316 10.564 -13.837 1.00 62.84 214 ALA A N 1
ATOM 1666 C CA . ALA A 1 214 ? 11.282 10.488 -12.807 1.00 62.84 214 ALA A CA 1
ATOM 1667 C C . ALA A 1 214 ? 11.432 11.622 -11.779 1.00 62.84 214 ALA A C 1
ATOM 1669 O O . ALA A 1 214 ? 10.484 12.377 -11.562 1.00 62.84 214 ALA A O 1
ATOM 1670 N N . ASN A 1 215 ? 12.643 11.818 -11.249 1.00 75.44 215 ASN A N 1
ATOM 1671 C CA . ASN A 1 215 ? 12.941 12.885 -10.289 1.00 75.44 215 ASN A CA 1
ATOM 1672 C C . ASN A 1 215 ? 12.672 14.283 -10.875 1.00 75.44 215 ASN A C 1
ATOM 1674 O O . ASN A 1 215 ? 12.150 15.162 -10.191 1.00 75.44 215 ASN A O 1
ATOM 1678 N N . ALA A 1 216 ? 13.000 14.502 -12.153 1.00 79.94 216 ALA A N 1
ATOM 1679 C CA . ALA A 1 216 ? 12.727 15.768 -12.830 1.00 79.94 216 ALA A CA 1
ATOM 1680 C C . ALA A 1 216 ? 11.218 16.046 -12.952 1.00 79.94 216 ALA A C 1
ATOM 1682 O O . ALA A 1 216 ? 10.777 17.173 -12.717 1.00 79.94 216 ALA A O 1
ATOM 1683 N N . LYS A 1 217 ? 10.416 15.022 -13.276 1.00 73.75 217 LYS A N 1
ATOM 1684 C CA . LYS A 1 217 ? 8.950 15.132 -13.348 1.00 73.75 217 LYS A CA 1
ATOM 1685 C C . LYS A 1 217 ? 8.326 15.414 -11.983 1.00 73.75 217 LYS A C 1
ATOM 1687 O O . LYS A 1 217 ? 7.418 16.237 -11.894 1.00 73.75 217 LYS A O 1
ATOM 1692 N N . GLU A 1 218 ? 8.827 14.773 -10.931 1.00 69.62 218 GLU A N 1
ATOM 1693 C CA . GLU A 1 218 ? 8.384 15.017 -9.557 1.00 69.62 218 GLU A CA 1
ATOM 1694 C C . GLU A 1 218 ? 8.672 16.461 -9.123 1.00 69.62 218 GLU A C 1
ATOM 1696 O O . GLU A 1 218 ? 7.773 17.162 -8.655 1.00 69.62 218 GLU A O 1
ATOM 1701 N N . ALA A 1 219 ? 9.889 16.954 -9.371 1.00 82.19 219 ALA A N 1
ATOM 1702 C CA . ALA A 1 219 ? 10.256 18.336 -9.074 1.00 82.19 219 ALA A CA 1
ATOM 1703 C C . ALA A 1 219 ? 9.391 19.349 -9.848 1.00 82.19 219 ALA A C 1
ATOM 1705 O O . ALA A 1 219 ? 8.929 20.337 -9.276 1.00 82.19 219 ALA A O 1
ATOM 1706 N N . ALA A 1 220 ? 9.125 19.089 -11.131 1.00 77.38 220 ALA A N 1
ATOM 1707 C CA . ALA A 1 220 ? 8.246 19.916 -11.955 1.00 77.38 220 ALA A CA 1
ATOM 1708 C C . ALA A 1 220 ? 6.812 19.981 -11.395 1.00 77.38 220 ALA A C 1
ATOM 1710 O O . ALA A 1 220 ? 6.217 21.059 -11.309 1.00 77.38 220 ALA A O 1
ATOM 1711 N N . ALA A 1 221 ? 6.265 18.840 -10.968 1.00 73.06 221 ALA A N 1
ATOM 1712 C CA . ALA A 1 221 ? 4.952 18.780 -10.336 1.00 73.06 221 ALA A CA 1
ATOM 1713 C C . ALA A 1 221 ? 4.920 19.566 -9.014 1.00 73.06 221 ALA A C 1
ATOM 1715 O O . ALA A 1 221 ? 3.997 20.351 -8.798 1.00 73.06 221 ALA A O 1
ATOM 1716 N N . ALA A 1 222 ? 5.950 19.420 -8.175 1.00 79.75 222 ALA A N 1
ATOM 1717 C CA . ALA A 1 222 ? 6.063 20.130 -6.902 1.00 79.75 222 ALA A CA 1
ATOM 1718 C C . ALA A 1 222 ? 6.140 21.658 -7.076 1.00 79.75 222 ALA A C 1
ATOM 1720 O O . ALA A 1 222 ? 5.493 22.397 -6.336 1.00 79.75 222 ALA A O 1
ATOM 1721 N N . ILE A 1 223 ? 6.872 22.153 -8.080 1.00 85.38 223 ILE A N 1
ATOM 1722 C CA . ILE A 1 223 ? 6.930 23.593 -8.384 1.00 85.38 223 ILE A CA 1
ATOM 1723 C C . ILE A 1 223 ? 5.544 24.124 -8.773 1.00 85.38 223 ILE A C 1
ATOM 1725 O O . ILE A 1 223 ? 5.111 25.159 -8.271 1.00 85.38 223 ILE A O 1
ATOM 1729 N N . ASN A 1 224 ? 4.814 23.404 -9.626 1.00 85.38 224 ASN A N 1
ATOM 1730 C CA . ASN A 1 224 ? 3.471 23.818 -10.038 1.00 85.38 224 ASN A CA 1
ATOM 1731 C C . ASN A 1 224 ? 2.435 23.716 -8.911 1.00 85.38 224 ASN A C 1
ATOM 1733 O O . ASN A 1 224 ? 1.471 24.482 -8.892 1.00 85.38 224 ASN A O 1
ATOM 1737 N N . GLU A 1 225 ? 2.628 22.799 -7.966 1.00 85.88 225 GLU A N 1
ATOM 1738 C CA . GLU A 1 225 ? 1.844 22.754 -6.734 1.00 85.88 225 GLU A CA 1
ATOM 1739 C C . GLU A 1 225 ? 2.063 24.018 -5.892 1.00 85.88 225 GLU A C 1
ATOM 1741 O O . GLU A 1 225 ? 1.096 24.661 -5.487 1.00 85.88 225 GLU A O 1
ATOM 1746 N N . ILE A 1 226 ? 3.320 24.434 -5.708 1.00 91.38 226 ILE A N 1
ATOM 1747 C CA . ILE A 1 226 ? 3.659 25.677 -5.001 1.00 91.38 226 ILE A CA 1
ATOM 1748 C C . ILE A 1 226 ? 3.022 26.883 -5.702 1.00 91.38 226 ILE A C 1
ATOM 1750 O O . ILE A 1 226 ? 2.315 27.651 -5.053 1.00 91.38 226 ILE A O 1
ATOM 1754 N N . ASN A 1 227 ? 3.184 27.026 -7.022 1.00 88.00 227 ASN A N 1
ATOM 1755 C CA . ASN A 1 227 ? 2.591 28.148 -7.761 1.00 88.00 227 ASN A CA 1
ATOM 1756 C C . ASN A 1 227 ? 1.068 28.210 -7.572 1.00 88.00 227 ASN A C 1
ATOM 1758 O O . ASN A 1 227 ? 0.513 29.282 -7.332 1.00 88.00 227 ASN A O 1
ATOM 1762 N N . ARG A 1 228 ? 0.388 27.054 -7.575 1.00 87.88 228 ARG A N 1
ATOM 1763 C CA . ARG A 1 228 ? -1.057 26.986 -7.321 1.00 87.88 228 ARG A CA 1
ATOM 1764 C C . ARG A 1 228 ? -1.429 27.486 -5.925 1.00 87.88 228 ARG A C 1
ATOM 1766 O O . ARG A 1 228 ? -2.425 28.193 -5.792 1.00 87.88 228 ARG A O 1
ATOM 1773 N N . GLN A 1 229 ? -0.651 27.138 -4.900 1.00 91.25 229 GLN A N 1
ATOM 1774 C CA . GLN A 1 229 ? -0.905 27.565 -3.518 1.00 91.25 229 GLN A CA 1
ATOM 1775 C C . GLN A 1 229 ? -0.747 29.078 -3.326 1.00 91.25 229 GLN A C 1
ATOM 1777 O O . GLN A 1 229 ? -1.478 29.669 -2.530 1.00 91.25 229 GLN A O 1
ATOM 1782 N N . TYR A 1 230 ? 0.168 29.707 -4.066 1.00 95.19 230 TYR A N 1
ATOM 1783 C CA . TYR A 1 230 ? 0.434 31.146 -3.973 1.00 95.19 230 TYR A CA 1
ATOM 1784 C C . TYR A 1 230 ? -0.313 31.991 -5.018 1.00 95.19 230 TYR A C 1
ATOM 1786 O O . TYR A 1 230 ? -0.262 33.218 -4.955 1.00 95.19 230 TYR A O 1
ATOM 1794 N N . GLY A 1 231 ? -1.083 31.356 -5.909 1.00 90.12 231 GLY A N 1
ATOM 1795 C CA . GLY A 1 231 ? -1.876 32.036 -6.937 1.00 90.12 231 GLY A CA 1
ATOM 1796 C C . GLY A 1 231 ? -1.054 32.545 -8.124 1.00 90.12 231 GLY A C 1
ATOM 1797 O O . GLY A 1 231 ? -1.519 33.434 -8.834 1.00 90.12 231 GLY A O 1
ATOM 1798 N N . ASP A 1 232 ? 0.143 31.992 -8.323 1.00 95.31 232 ASP A N 1
ATOM 1799 C CA . ASP A 1 232 ? 1.013 32.277 -9.461 1.00 95.31 232 ASP A CA 1
ATOM 1800 C C . ASP A 1 232 ? 0.633 31.422 -10.685 1.00 95.31 232 ASP A C 1
ATOM 1802 O O . ASP A 1 232 ? -0.002 30.366 -10.571 1.00 95.31 232 ASP A O 1
ATOM 1806 N N . ASP A 1 233 ? 1.061 31.856 -11.873 1.00 93.31 233 ASP A N 1
ATOM 1807 C CA . ASP A 1 233 ? 0.869 31.097 -13.111 1.00 93.31 233 ASP A CA 1
ATOM 1808 C C . ASP A 1 233 ? 1.655 29.772 -13.087 1.00 93.31 233 ASP A C 1
ATOM 1810 O O . ASP A 1 233 ? 2.791 29.682 -12.607 1.00 93.31 233 ASP A O 1
ATOM 1814 N N . LEU A 1 234 ? 1.056 28.716 -13.644 1.00 85.06 234 LEU A N 1
ATOM 1815 C CA . LEU A 1 234 ? 1.721 27.420 -13.779 1.00 85.06 234 LEU A CA 1
ATOM 1816 C C . LEU A 1 234 ? 2.815 27.480 -14.848 1.00 85.06 234 LEU A C 1
ATOM 1818 O O . LEU A 1 234 ? 2.633 28.050 -15.925 1.00 85.06 234 LEU A O 1
ATOM 1822 N N . VAL A 1 235 ? 3.935 26.821 -14.567 1.00 85.62 235 VAL A N 1
ATOM 1823 C CA . VAL A 1 235 ? 5.064 26.706 -15.485 1.00 85.62 235 VAL A CA 1
ATOM 1824 C C . VAL A 1 235 ? 4.899 25.449 -16.334 1.00 85.62 235 VAL A C 1
ATOM 1826 O O . VAL A 1 235 ? 4.731 24.339 -15.822 1.00 85.62 235 VAL A O 1
ATOM 1829 N N . SER A 1 236 ? 4.981 25.618 -17.653 1.00 82.00 236 SER A N 1
ATOM 1830 C CA . SER A 1 236 ? 5.214 24.501 -18.565 1.00 82.00 236 SER A CA 1
ATOM 1831 C C . SER A 1 236 ? 6.703 24.189 -18.570 1.00 82.00 236 SER A C 1
ATOM 1833 O O . SER A 1 236 ? 7.516 25.038 -18.931 1.00 82.00 236 SER A O 1
ATOM 1835 N N . PHE A 1 237 ? 7.061 22.975 -18.170 1.00 76.81 237 PHE A N 1
ATOM 1836 C CA . PHE A 1 237 ? 8.433 22.498 -18.252 1.00 76.81 237 PHE A CA 1
ATOM 1837 C C . PHE A 1 237 ? 8.641 21.912 -19.643 1.00 76.81 237 PHE A C 1
ATOM 1839 O O . PHE A 1 237 ? 8.148 20.825 -19.941 1.00 76.81 237 PHE A O 1
ATOM 1846 N N . GLU A 1 238 ? 9.324 22.654 -20.509 1.00 69.75 238 GLU A N 1
ATOM 1847 C CA . GLU A 1 238 ? 9.835 22.088 -21.754 1.00 69.75 238 GLU A CA 1
ATOM 1848 C C . GLU A 1 238 ? 10.884 21.028 -21.398 1.00 69.75 238 GLU A C 1
ATOM 1850 O O . GLU A 1 238 ? 11.734 21.255 -20.528 1.00 69.75 238 GLU A O 1
ATOM 1855 N N . GLU A 1 239 ? 10.822 19.857 -22.045 1.00 62.50 239 GLU A N 1
ATOM 1856 C CA . GLU A 1 239 ? 11.970 18.950 -22.040 1.00 62.50 239 GLU A CA 1
ATOM 1857 C C . GLU A 1 239 ? 13.190 19.770 -22.458 1.00 62.50 239 GLU A C 1
ATOM 1859 O O . GLU A 1 239 ? 13.090 20.567 -23.389 1.00 62.50 239 GLU A O 1
ATOM 1864 N N . LEU A 1 240 ? 14.297 19.640 -21.712 1.00 55.31 240 LEU A N 1
ATOM 1865 C CA . LEU A 1 240 ? 15.571 20.313 -21.983 1.00 55.31 240 LEU A CA 1
ATOM 1866 C C . LEU A 1 240 ? 15.838 20.236 -23.491 1.00 55.31 240 LEU A C 1
ATOM 1868 O O . LEU A 1 240 ? 16.221 19.161 -23.922 1.00 55.31 240 LEU A O 1
ATOM 1872 N N . GLY A 1 241 ? 15.567 21.318 -24.238 1.00 48.56 241 GLY A N 1
ATOM 1873 C CA . GLY A 1 241 ? 15.270 21.299 -25.680 1.00 48.56 241 GLY A CA 1
ATOM 1874 C C . GLY A 1 241 ? 16.363 20.738 -26.596 1.00 48.56 241 GLY A C 1
ATOM 1875 O O . GLY A 1 241 ? 16.973 19.720 -26.315 1.00 48.56 241 GLY A O 1
ATOM 1876 N N . ASP A 1 242 ? 16.655 21.402 -27.715 1.00 46.22 242 ASP A N 1
ATOM 1877 C CA . ASP A 1 242 ? 17.614 20.955 -28.754 1.00 46.22 242 ASP A CA 1
ATOM 1878 C C . ASP A 1 242 ? 19.092 20.816 -28.292 1.00 46.22 242 ASP A C 1
ATOM 1880 O O . ASP A 1 242 ? 20.033 20.866 -29.087 1.00 46.22 242 ASP A O 1
ATOM 1884 N N . ARG A 1 243 ? 19.343 20.684 -26.987 1.00 55.66 243 ARG A N 1
ATOM 1885 C CA . ARG A 1 243 ? 20.644 20.408 -26.395 1.00 55.66 243 ARG A CA 1
ATOM 1886 C C . ARG A 1 243 ? 21.020 18.944 -26.638 1.00 55.66 243 ARG A C 1
ATOM 1888 O O . ARG A 1 243 ? 20.893 18.094 -25.760 1.00 55.66 243 ARG A O 1
ATOM 1895 N N . GLU A 1 244 ? 21.555 18.676 -27.822 1.00 59.16 244 GLU A N 1
ATOM 1896 C CA . GLU A 1 244 ? 22.261 17.427 -28.100 1.00 59.16 244 GLU A CA 1
ATOM 1897 C C . GLU A 1 244 ? 23.550 17.357 -27.269 1.00 59.16 244 GLU A C 1
ATOM 1899 O O . GLU A 1 244 ? 24.396 18.254 -27.317 1.00 59.16 244 GLU A O 1
ATOM 1904 N N . LEU A 1 245 ? 23.702 16.282 -26.492 1.00 69.06 245 LEU A N 1
ATOM 1905 C CA . LEU A 1 245 ? 24.978 15.933 -25.875 1.00 69.06 245 LEU A CA 1
ATOM 1906 C C . LEU A 1 245 ? 25.820 15.180 -26.905 1.00 69.06 245 LEU A C 1
ATOM 1908 O O . LEU A 1 245 ? 25.431 14.103 -27.360 1.00 69.06 245 LEU A O 1
ATOM 1912 N N . THR A 1 246 ? 26.975 15.729 -27.274 1.00 73.94 246 THR A N 1
ATOM 1913 C CA . THR A 1 246 ? 27.925 15.035 -28.151 1.00 73.94 246 THR A CA 1
ATOM 1914 C C . THR A 1 246 ? 28.799 14.067 -27.343 1.00 73.94 246 THR A C 1
ATOM 1916 O O . THR A 1 246 ? 28.998 14.275 -26.143 1.00 73.94 246 THR A O 1
ATOM 1919 N N . PRO A 1 247 ? 29.369 13.013 -27.961 1.00 72.56 247 PRO A N 1
ATOM 1920 C CA . PRO A 1 247 ? 30.231 12.054 -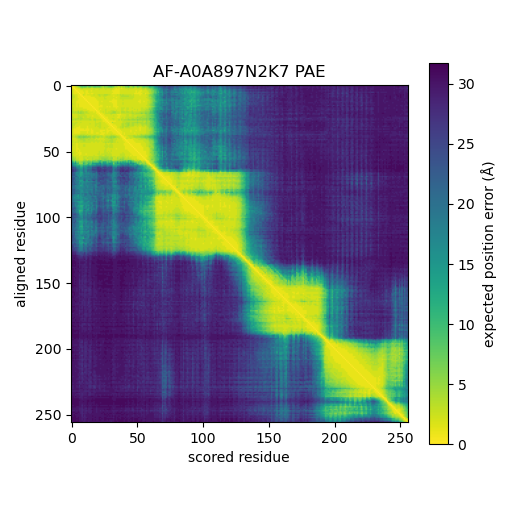27.260 1.00 72.56 247 PRO A CA 1
ATOM 1921 C C . PRO A 1 247 ? 31.403 12.683 -26.486 1.00 72.56 247 PRO A C 1
ATOM 1923 O O . PRO A 1 247 ? 31.807 12.147 -25.456 1.00 72.56 247 PRO A O 1
ATOM 1926 N N . ASP A 1 248 ? 31.905 13.834 -26.942 1.00 74.50 248 ASP A N 1
ATOM 1927 C CA . ASP A 1 248 ? 32.995 14.587 -26.301 1.00 74.50 248 ASP A CA 1
ATOM 1928 C C . ASP A 1 248 ? 32.572 15.295 -25.001 1.00 74.50 248 ASP A C 1
ATOM 1930 O O . ASP A 1 248 ? 33.413 15.762 -24.234 1.00 74.50 248 ASP A O 1
ATOM 1934 N N . GLN A 1 249 ? 31.265 15.403 -24.751 1.00 74.81 249 GLN A N 1
ATOM 1935 C CA . GLN A 1 249 ? 30.685 16.021 -23.557 1.00 74.81 249 GLN A CA 1
ATOM 1936 C C . GLN A 1 249 ? 30.314 14.990 -22.483 1.00 74.81 249 GLN A C 1
ATOM 1938 O O . GLN A 1 249 ? 29.906 15.370 -21.384 1.00 74.81 249 GLN A O 1
ATOM 1943 N N . LEU A 1 250 ? 30.440 13.696 -22.791 1.00 74.00 250 LEU A N 1
ATOM 1944 C CA . LEU A 1 250 ? 30.142 12.607 -21.871 1.00 74.00 250 LEU A CA 1
ATOM 1945 C C . LEU A 1 250 ? 31.388 12.272 -21.043 1.00 74.00 250 LEU A C 1
ATOM 1947 O O . LEU A 1 250 ? 32.472 12.049 -21.580 1.00 74.00 250 LEU A O 1
ATOM 1951 N N . ASN A 1 251 ? 31.234 12.230 -19.719 1.00 69.69 251 ASN A N 1
ATOM 1952 C CA . ASN A 1 251 ? 32.276 11.707 -18.844 1.00 69.69 251 ASN A CA 1
ATOM 1953 C C . ASN A 1 251 ? 32.220 10.174 -18.868 1.00 69.69 251 ASN A C 1
ATOM 1955 O O . ASN A 1 251 ? 31.330 9.574 -18.270 1.00 69.69 251 ASN A O 1
ATOM 1959 N N . TRP A 1 252 ? 33.159 9.555 -19.578 1.00 66.62 252 TRP A N 1
ATOM 1960 C CA . TRP A 1 252 ? 33.233 8.103 -19.757 1.00 66.62 252 TRP A CA 1
ATOM 1961 C C . TRP A 1 252 ? 33.911 7.364 -18.594 1.00 66.62 252 TRP A C 1
ATOM 1963 O O . TRP A 1 252 ? 34.111 6.154 -18.688 1.00 66.62 252 TRP A O 1
ATOM 1973 N N . ASP A 1 253 ? 34.280 8.053 -17.510 1.00 58.12 253 ASP A N 1
ATOM 1974 C CA . ASP A 1 253 ? 34.879 7.418 -16.335 1.00 58.12 253 ASP A CA 1
ATOM 1975 C C . ASP A 1 253 ? 33.799 6.707 -15.499 1.00 58.12 253 ASP A C 1
ATOM 1977 O O . ASP A 1 253 ? 33.212 7.259 -14.572 1.00 58.12 253 ASP A O 1
ATOM 1981 N N . ILE A 1 254 ? 33.513 5.451 -15.848 1.00 53.75 254 ILE A N 1
ATOM 1982 C CA . ILE A 1 254 ? 32.459 4.614 -15.236 1.00 53.75 254 ILE A CA 1
ATOM 1983 C C . ILE A 1 254 ? 32.883 4.032 -13.863 1.00 53.75 254 ILE A C 1
ATOM 1985 O O . ILE A 1 254 ? 32.287 3.073 -13.384 1.00 53.75 254 ILE A O 1
ATOM 1989 N N . ASN A 1 255 ? 33.935 4.571 -13.233 1.00 43.25 255 ASN A N 1
ATOM 1990 C CA . ASN A 1 255 ? 34.511 4.081 -11.967 1.00 43.25 255 ASN A CA 1
ATOM 1991 C C . ASN A 1 255 ? 34.678 5.172 -10.882 1.00 43.25 255 ASN A C 1
ATOM 1993 O O . ASN A 1 255 ? 35.481 4.984 -9.966 1.00 43.25 255 ASN A O 1
ATOM 1997 N N . ALA A 1 256 ? 33.968 6.300 -10.977 1.00 39.12 256 ALA A N 1
ATOM 1998 C CA . ALA A 1 256 ? 33.962 7.348 -9.946 1.00 39.12 256 ALA A CA 1
ATOM 1999 C C . ALA A 1 256 ? 32.761 7.225 -8.996 1.00 39.12 256 ALA A C 1
ATOM 2001 O O . ALA A 1 256 ? 31.639 6.983 -9.497 1.00 39.12 256 ALA A O 1
#

Organism: NCBI:txid2841257

Foldseek 3Di:
DWDKEAALDLVLQVVLCVVPVVFFDPPADSVHSMTTGDPPDDPVSVVLRNVSRVLRNVCVVDADDFADDDPVLVVLDDCVDAQDDRSQVSLLVRLLVVLVNDVSSVQDDNNDGSVRSNVSSVVNSVVVVVVCVVCVVVVVVVVVVVVVVVLVVLLVVLLVVLLLVNPVSLVCCVPRVVDDPVRSVVSVVNNPPDHVVVVVLVVVVVVVVVVVVVVVVVVLVVVQVVCVVVVHDRDDDDDPPPPDDDPVNDDPCPPD

Sequence (256 aa):
MSPTVEFGSKDAADAAREQWGEHLCPDDDRRLKTVTFVEDVPDRVIERAELEAADSRDERASGPGQAELTDHEKDRLDFSKGRANVPWARSIKAIAQDSGVDDWTAHVDPTLTVDEHREVMEQAAREDQGQRMDAEDSAIEKAGQASRTAQANECDHARGYCKHGDPEACEFLQERCGFDEDEVATILDDSEDMPGRIQ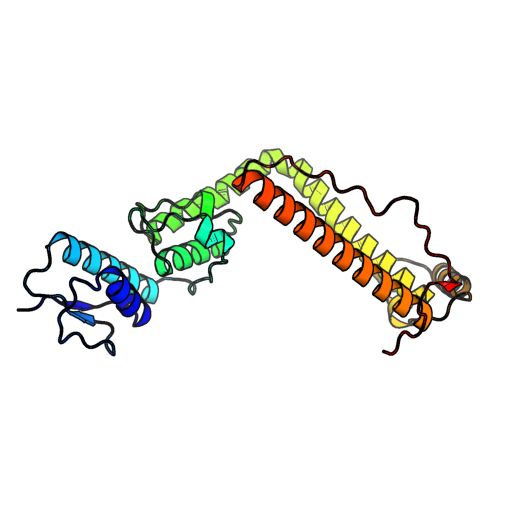GARSQLWTQYQVGLANAKEAAAAINEINRQYGDDLVSFEELGDRELTPDQLNWDINA

Mean predicted aligned error: 20.82 Å